Protein AF-0000000074078539 (afdb_homodimer)

pLDDT: mean 74.47, std 20.81, range [20.28, 95.38]

Radius of gyration: 17.84 Å; Cα contacts (8 Å, |Δi|>4): 586; chains: 2; bounding box: 37×47×49 Å

Nearest PDB structures (foldseek):
  4ruw-assembly1_A  TM=7.618E-01  e=1.292E-02  Beutenbergia cavernae DSM 12333
  3j9d-assembly1_A  TM=5.352E-01  e=4.596E-01  Bluetongue virus 1
  4rpa-assembly1_A  TM=4.393E-01  e=4.036E-01  Staphylococcus aureus
  2iw4-assembly1_A  TM=3.954E-01  e=6.786E-01  Bacillus subtilis
  4p86-assembly1_B  TM=3.117E-01  e=8.543E+00  Bacillus subtilis

InterPro domains:
  IPR036691 Endonuclease/exonuclease/phosphatase superfamily [G3DSA:3.60.10.10] (2-102)
  IPR036691 Endonuclease/exonuclease/phosphatase superfamily [SSF56219] (4-92)

Secondary structure (DSSP, 8-state):
---TT----EEEEE-GGGGGGEEEEEEEETTEEEEEEEETTTEEEEEEEEE---TTS-HHHHHHHHHHHHHHHHH---SEEEEEEE--SS-S-SEEEEEEE--TTPPP--------------SS-----EEEE-/---TT----EEEEE-GGGGGGEEEEEEEETTEEEEEEEETTTEEEEEEEEE---TTS-HHHHHHHHHHHHHHHHH---SEEEEEEE--SS-S-SEEEEEEE--TTPPP--------------SS-----EEEE-

Foldseek 3Di:
DPPPPQQQDDDDDDDPVQVVQWDDKDDPGSFKIKTWGQDPPPWIEMEIEGEADEPPDDPVSRVVRQVVSQVVQQVDDTQKYWYWYQSNQVALARIDIDIDGDDPPDDRDDVPSNDPPVPPVPVPSNSDDDDDDD/DPPPPQQQDDDDDDDPVQVVQWDDKDDPGSFKIKTWGQDPPPWIEMEIGGEADEPVDDPVRRVVRQVVSQVVQQVDDTQKYWYWYQSNQVALARIDIDIDGDDPPDDRDDVPSNPCPVPPVPVPSNSDDDDDDD

Structure (mmCIF, N/CA/C/O backbone):
data_AF-0000000074078539-model_v1
#
loop_
_entity.id
_entity.type
_entity.pdbx_description
1 polymer 'Craniofacial development protein 2-like'
#
loop_
_atom_site.group_PDB
_atom_site.id
_atom_site.type_symbol
_atom_site.label_atom_id
_atom_site.label_alt_id
_atom_site.label_comp_id
_atom_site.label_asym_id
_atom_site.label_entity_id
_atom_site.label_seq_id
_atom_site.pdbx_PDB_ins_code
_atom_site.Cartn_x
_atom_site.Cartn_y
_atom_site.Cartn_z
_atom_site.occupancy
_atom_site.B_iso_or_equiv
_atom_site.auth_seq_id
_atom_site.auth_comp_id
_atom_site.auth_asym_id
_atom_site.auth_atom_id
_atom_site.pdbx_PDB_model_num
ATOM 1 N N . MET A 1 1 ? -18.703 26.844 -2.844 1 20.28 1 MET A N 1
ATOM 2 C CA . MET A 1 1 ? -17.984 26.109 -1.808 1 20.28 1 MET A CA 1
ATOM 3 C C . MET A 1 1 ? -17.578 24.734 -2.303 1 20.28 1 MET A C 1
ATOM 5 O O . MET A 1 1 ? -18.438 23.938 -2.684 1 20.28 1 MET A O 1
ATOM 9 N N . VAL A 1 2 ? -16.656 24.594 -2.98 1 29.02 2 VAL A N 1
ATOM 10 C CA . VAL A 1 2 ? -16.266 23.281 -3.492 1 29.02 2 VAL A CA 1
ATOM 11 C C . VAL A 1 2 ? -16.391 22.234 -2.385 1 29.02 2 VAL A C 1
ATOM 13 O O . VAL A 1 2 ? -15.922 22.453 -1.265 1 29.02 2 VAL A O 1
ATOM 16 N N . ASP A 1 3 ? -17.344 21.469 -2.305 1 34.84 3 ASP A N 1
ATOM 17 C CA . ASP A 1 3 ? -17.688 20.531 -1.24 1 34.84 3 ASP A CA 1
ATOM 18 C C . ASP A 1 3 ? -16.453 19.719 -0.821 1 34.84 3 ASP A C 1
ATOM 20 O O . ASP A 1 3 ? -15.898 18.969 -1.626 1 34.84 3 ASP A O 1
ATOM 24 N N . ARG A 1 4 ? -15.531 20.172 -0.037 1 38.62 4 ARG A N 1
ATOM 25 C CA . ARG A 1 4 ? -14.344 19.703 0.664 1 38.62 4 ARG A CA 1
ATOM 26 C C . ARG A 1 4 ? -14.398 18.203 0.901 1 38.62 4 ARG A C 1
ATOM 28 O O . ARG A 1 4 ? -13.5 17.625 1.528 1 38.62 4 ARG A O 1
ATOM 35 N N . LYS A 1 5 ? -15.531 17.703 0.568 1 43.22 5 LYS A N 1
ATOM 36 C CA . LYS A 1 5 ? -15.969 16.344 0.908 1 43.22 5 LYS A CA 1
ATOM 37 C C . LYS A 1 5 ? -15.242 15.305 0.058 1 43.22 5 LYS A C 1
ATOM 39 O O . LYS A 1 5 ? -15.195 14.133 0.415 1 43.22 5 LYS A O 1
ATOM 44 N N . ASN A 1 6 ? -14.867 15.641 -1.285 1 44.56 6 ASN A N 1
ATOM 45 C CA . ASN A 1 6 ? -14.484 14.523 -2.143 1 44.56 6 ASN A CA 1
ATOM 46 C C . ASN A 1 6 ? -12.969 14.422 -2.289 1 44.56 6 ASN A C 1
ATOM 48 O O . ASN A 1 6 ? -12.453 14.352 -3.406 1 44.56 6 ASN A O 1
ATOM 52 N N . ILE A 1 7 ? -12.25 14.867 -1.344 1 54.84 7 ILE A N 1
ATOM 53 C CA . ILE A 1 7 ? -10.812 14.797 -1.587 1 54.84 7 ILE A CA 1
ATOM 54 C C . ILE A 1 7 ? -10.383 13.336 -1.732 1 54.84 7 ILE A C 1
ATOM 56 O O . ILE A 1 7 ? -10.562 12.539 -0.81 1 54.84 7 ILE A O 1
ATOM 60 N N . GLY A 1 8 ? -10.312 12.914 -2.943 1 64.06 8 GLY A N 1
ATOM 61 C CA . GLY A 1 8 ? -9.773 11.594 -3.24 1 64.06 8 GLY A CA 1
ATOM 62 C C . GLY A 1 8 ? -8.398 11.367 -2.639 1 64.06 8 GLY A C 1
ATOM 63 O O . GLY A 1 8 ? -7.578 12.281 -2.59 1 64.06 8 GLY A O 1
ATOM 64 N N . GLY A 1 9 ? -8.258 10.297 -1.888 1 77.88 9 GLY A N 1
ATOM 65 C CA . GLY A 1 9 ? -7.016 10.086 -1.164 1 77.88 9 GLY A CA 1
ATOM 66 C C . GLY A 1 9 ? -6.273 8.844 -1.601 1 77.88 9 GLY A C 1
ATOM 67 O O . GLY A 1 9 ? -5.172 8.562 -1.117 1 77.88 9 GLY A O 1
ATOM 68 N N . VAL A 1 10 ? -6.895 8.133 -2.619 1 86.62 10 VAL A N 1
ATOM 69 C CA . VAL A 1 10 ? -6.254 6.863 -2.934 1 86.62 10 VAL A CA 1
ATOM 70 C C . VAL A 1 10 ? -6.07 6.738 -4.445 1 86.62 10 VAL A C 1
ATOM 72 O O . VAL A 1 10 ? -6.898 7.227 -5.219 1 86.62 10 VAL A O 1
ATOM 75 N N . GLY A 1 11 ? -4.98 6.125 -4.848 1 84.12 11 GLY A N 1
ATOM 76 C CA . GLY A 1 11 ? -4.703 5.961 -6.266 1 84.12 11 GLY A CA 1
ATOM 77 C C . GLY A 1 11 ? -3.967 4.676 -6.59 1 84.12 11 GLY A C 1
ATOM 78 O O . GLY A 1 11 ? -3.225 4.152 -5.754 1 84.12 11 GLY A O 1
ATOM 79 N N . PHE A 1 12 ? -4.195 4.145 -7.828 1 88.12 12 PHE A N 1
ATOM 80 C CA . PHE A 1 12 ? -3.414 3.07 -8.43 1 88.12 12 PHE A CA 1
ATOM 81 C C . PHE A 1 12 ? -2.812 3.518 -9.758 1 88.12 12 PHE A C 1
ATOM 83 O O . PHE A 1 12 ? -3.508 4.098 -10.594 1 88.12 12 PHE A O 1
ATOM 90 N N . LEU A 1 13 ? -1.636 3.332 -9.836 1 86.25 13 LEU A N 1
ATOM 91 C CA . LEU A 1 13 ? -0.936 3.455 -11.109 1 86.25 13 LEU A CA 1
ATOM 92 C C . LEU A 1 13 ? -0.438 2.096 -11.594 1 86.25 13 LEU A C 1
ATOM 94 O O . LEU 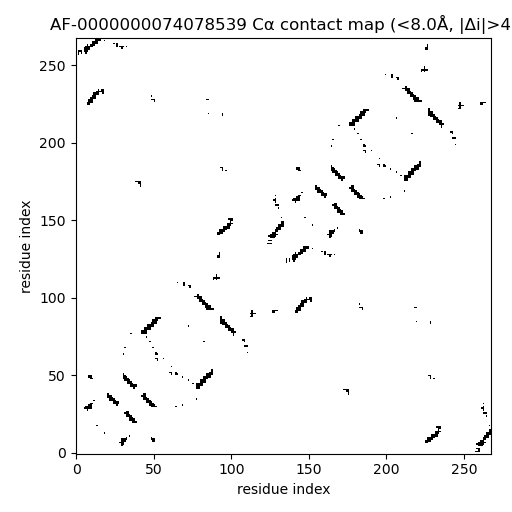A 1 13 ? 0.487 1.527 -11.008 1 86.25 13 LEU A O 1
ATOM 98 N N . VAL A 1 14 ? -1.027 1.6 -12.68 1 88.38 14 VAL A N 1
ATOM 99 C CA . VAL A 1 14 ? -0.711 0.256 -13.148 1 88.38 14 VAL A CA 1
ATOM 100 C C . VAL A 1 14 ? 0.047 0.338 -14.477 1 88.38 14 VAL A C 1
ATOM 102 O O . VAL A 1 14 ? -0.5 0.789 -15.484 1 88.38 14 VAL A O 1
ATOM 105 N N . ASN A 1 15 ? 1.229 -0.103 -14.43 1 85.94 15 ASN A N 1
ATOM 106 C CA . ASN A 1 15 ? 2.021 -0.127 -15.656 1 85.94 15 ASN A CA 1
ATOM 107 C C . ASN A 1 15 ? 1.481 -1.147 -16.656 1 85.94 15 ASN A C 1
ATOM 109 O O . ASN A 1 15 ? 0.95 -2.188 -16.266 1 85.94 15 ASN A O 1
ATOM 113 N N . SER A 1 16 ? 1.675 -0.931 -17.891 1 88.06 16 SER A N 1
ATOM 114 C CA . SER A 1 16 ? 1.169 -1.799 -18.953 1 88.06 16 SER A CA 1
ATOM 115 C C . SER A 1 16 ? 1.732 -3.211 -18.812 1 88.06 16 SER A C 1
ATOM 117 O O . SER A 1 16 ? 1.09 -4.18 -19.234 1 88.06 16 SER A O 1
ATOM 119 N N . THR A 1 17 ? 2.896 -3.379 -18.266 1 85.81 17 THR A N 1
ATOM 120 C CA . THR A 1 17 ? 3.568 -4.668 -18.141 1 85.81 17 THR A CA 1
ATOM 121 C C . THR A 1 17 ? 2.779 -5.605 -17.234 1 85.81 17 THR A C 1
ATOM 123 O O . THR A 1 17 ? 2.973 -6.824 -17.281 1 85.81 17 THR A O 1
ATOM 126 N N . VAL A 1 18 ? 1.883 -5.012 -16.422 1 88.44 18 VAL A N 1
ATOM 127 C CA . VAL A 1 18 ? 1.146 -5.891 -15.508 1 88.44 18 VAL A CA 1
ATOM 128 C C . VAL A 1 18 ? -0.353 -5.762 -15.773 1 88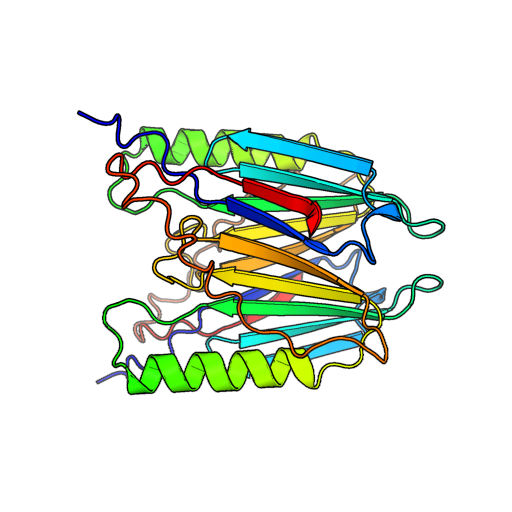.44 18 VAL A C 1
ATOM 130 O O . VAL A 1 18 ? -1.172 -6.223 -14.977 1 88.44 18 VAL A O 1
ATOM 133 N N . HIS A 1 19 ? -0.709 -5.164 -16.797 1 90.38 19 HIS A N 1
ATOM 134 C CA . HIS A 1 19 ? -2.119 -4.984 -17.125 1 90.38 19 HIS A CA 1
ATOM 135 C C . HIS A 1 19 ? -2.824 -6.328 -17.281 1 90.38 19 HIS A C 1
ATOM 137 O O . HIS A 1 19 ? -3.986 -6.473 -16.906 1 90.38 19 HIS A O 1
ATOM 143 N N . HIS A 1 20 ? -2.123 -7.203 -17.875 1 89.19 20 HIS A N 1
ATOM 144 C CA . HIS A 1 20 ? -2.699 -8.508 -18.172 1 89.19 20 HIS A CA 1
ATOM 145 C C . HIS A 1 20 ? -3.043 -9.266 -16.891 1 89.19 20 HIS A C 1
ATOM 147 O O . HIS A 1 20 ? -3.789 -10.242 -16.922 1 89.19 20 HIS A O 1
ATOM 153 N N . LEU A 1 21 ? -2.521 -8.844 -15.758 1 89.88 21 LEU A N 1
ATOM 154 C CA . LEU A 1 21 ? -2.801 -9.5 -14.492 1 89.88 21 LEU A CA 1
ATOM 155 C C . LEU A 1 21 ? -4.023 -8.891 -13.82 1 89.88 21 LEU A C 1
ATOM 157 O O . LEU A 1 21 ? -4.535 -9.438 -12.836 1 89.88 21 LEU A O 1
ATOM 161 N N . VAL A 1 22 ? -4.469 -7.73 -14.344 1 92.94 22 VAL A N 1
ATOM 162 C CA . VAL A 1 22 ? -5.555 -7.016 -13.68 1 92.94 22 VAL A CA 1
ATOM 163 C C . VAL A 1 22 ? -6.898 -7.594 -14.117 1 92.94 22 VAL A C 1
ATOM 165 O O . VAL A 1 22 ? -7.207 -7.637 -15.312 1 92.94 22 VAL A O 1
ATOM 168 N N . ASP A 1 23 ? -7.637 -8 -13.195 1 94.62 23 ASP A N 1
ATOM 169 C CA . ASP A 1 23 ? -8.969 -8.539 -13.461 1 94.62 23 ASP A CA 1
ATOM 170 C C . ASP A 1 23 ? -10.031 -7.449 -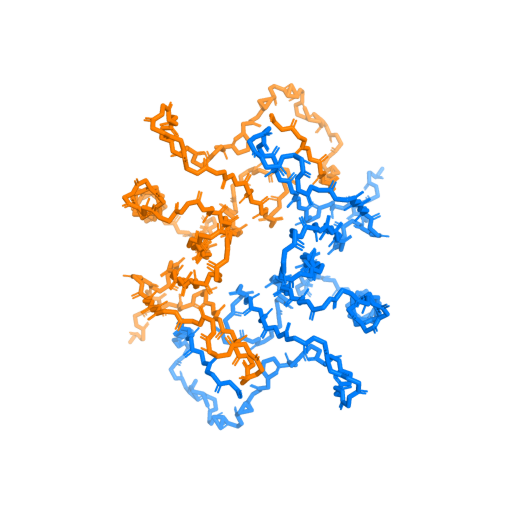13.367 1 94.62 23 ASP A C 1
ATOM 172 O O . ASP A 1 23 ? -10.914 -7.355 -14.219 1 94.62 23 ASP A O 1
ATOM 176 N N . SER A 1 24 ? -9.969 -6.707 -12.32 1 94.69 24 SER A N 1
ATOM 177 C CA . SER A 1 24 ? -10.945 -5.645 -12.102 1 94.69 24 SER A CA 1
ATOM 178 C C . SER A 1 24 ? -10.438 -4.637 -11.078 1 94.69 24 SER A C 1
ATOM 180 O O . SER A 1 24 ? -9.461 -4.895 -10.375 1 94.69 24 SER A O 1
ATOM 182 N N . TYR A 1 25 ? -11.062 -3.473 -11.07 1 93.81 25 TYR A N 1
ATOM 183 C CA . TYR A 1 25 ? -10.75 -2.393 -10.141 1 93.81 25 TYR A CA 1
ATOM 184 C C . TYR A 1 25 ? -11.977 -1.531 -9.867 1 93.81 25 TYR A C 1
ATOM 186 O O . TYR A 1 25 ? -12.898 -1.486 -10.688 1 93.81 25 TYR A O 1
ATOM 194 N N . LYS A 1 26 ? -11.938 -0.898 -8.742 1 94.62 26 LYS A N 1
ATOM 195 C CA . LYS A 1 26 ? -13.07 -0.059 -8.359 1 94.62 26 LYS A CA 1
ATOM 196 C C . LYS A 1 26 ? -12.656 0.999 -7.344 1 94.62 26 LYS A C 1
ATOM 198 O O . LYS A 1 26 ? -11.922 0.704 -6.398 1 94.62 26 LYS A O 1
ATOM 203 N N . ILE A 1 27 ? -13.102 2.209 -7.59 1 92.69 27 ILE A N 1
ATOM 204 C CA . ILE A 1 27 ? -13.07 3.221 -6.539 1 92.69 27 ILE A CA 1
ATOM 205 C C . ILE A 1 27 ? -14.367 3.168 -5.738 1 92.69 27 ILE A C 1
ATOM 207 O O . ILE A 1 27 ? -15.422 3.596 -6.215 1 92.69 27 ILE A O 1
ATOM 211 N N . ILE A 1 28 ? -14.305 2.656 -4.574 1 93.94 28 ILE A N 1
ATOM 212 C CA . ILE A 1 28 ? -15.477 2.424 -3.744 1 93.94 28 ILE A CA 1
ATOM 213 C C . ILE A 1 28 ? -15.945 3.74 -3.131 1 93.94 28 ILE A C 1
ATOM 215 O O . ILE A 1 28 ? -17.156 3.988 -3.016 1 93.94 28 ILE A O 1
ATOM 219 N N . SER A 1 29 ? -15.016 4.574 -2.732 1 90.19 29 SER A N 1
ATOM 220 C CA . SER A 1 29 ? -15.172 5.934 -2.223 1 90.19 29 SER A CA 1
ATOM 221 C C . SER A 1 29 ? -13.922 6.77 -2.482 1 90.19 29 SER A C 1
ATOM 223 O O . SER A 1 29 ? -12.883 6.238 -2.883 1 90.19 29 SER A O 1
ATOM 225 N N . PRO A 1 30 ? -14 7.992 -2.25 1 86.81 30 PRO A N 1
ATOM 226 C CA . PRO A 1 30 ? -12.805 8.812 -2.445 1 86.81 30 PRO A CA 1
ATOM 227 C C . PRO A 1 30 ? -11.625 8.352 -1.582 1 86.81 30 PRO A C 1
ATOM 229 O O . PRO A 1 30 ? -10.477 8.719 -1.854 1 86.81 30 PRO A O 1
ATOM 232 N N . ARG A 1 31 ? -11.922 7.543 -0.585 1 89.06 31 ARG A N 1
ATOM 233 C CA . ARG A 1 31 ? -10.852 7.195 0.345 1 89.06 31 ARG A CA 1
ATOM 234 C C . ARG A 1 31 ? -10.602 5.691 0.358 1 89.06 31 ARG A C 1
ATOM 236 O O . ARG A 1 31 ? -9.789 5.199 1.139 1 89.06 31 ARG A O 1
ATOM 243 N N . VAL A 1 32 ? -11.297 4.973 -0.501 1 92.25 32 VAL A N 1
ATOM 244 C CA . VAL A 1 32 ? -11.133 3.521 -0.548 1 92.25 32 VAL A CA 1
ATOM 245 C C . VAL A 1 32 ? -11.172 3.045 -1.998 1 92.25 32 VAL A C 1
ATOM 247 O O . VAL A 1 32 ? -12.102 3.367 -2.74 1 92.25 32 VAL A O 1
ATOM 250 N N . ALA A 1 33 ? -10.203 2.324 -2.398 1 93.75 33 ALA A N 1
ATOM 251 C CA . ALA A 1 33 ? -10.164 1.715 -3.725 1 93.75 33 ALA A CA 1
ATOM 252 C C . ALA A 1 33 ? -9.656 0.277 -3.652 1 93.75 33 ALA A C 1
ATOM 254 O O . ALA A 1 33 ? -8.969 -0.099 -2.697 1 93.75 33 ALA A O 1
ATOM 255 N N . ILE A 1 34 ? -10.047 -0.538 -4.648 1 95.38 34 ILE A N 1
ATOM 256 C CA . ILE A 1 34 ? -9.641 -1.938 -4.688 1 95.38 34 ILE A CA 1
ATOM 257 C C . ILE A 1 34 ? -9.188 -2.305 -6.098 1 95.38 34 ILE A C 1
ATOM 259 O O . ILE A 1 34 ? -9.789 -1.873 -7.082 1 95.38 34 ILE A O 1
ATOM 263 N N . LEU A 1 35 ? -8.109 -3.033 -6.195 1 95.12 35 LEU A N 1
ATOM 264 C CA . LEU A 1 35 ? -7.578 -3.613 -7.426 1 95.12 35 LEU A CA 1
ATOM 265 C C . LEU A 1 35 ? -7.461 -5.129 -7.305 1 95.12 35 LEU A C 1
ATOM 267 O O . LEU A 1 35 ? -6.895 -5.637 -6.332 1 95.12 35 LEU A O 1
ATOM 271 N N . ARG A 1 36 ? -8.039 -5.852 -8.203 1 94.75 36 ARG A N 1
ATOM 272 C CA . ARG A 1 36 ? -7.996 -7.309 -8.219 1 94.75 36 ARG A CA 1
ATOM 273 C C . ARG A 1 36 ? -7.129 -7.82 -9.359 1 94.75 36 ARG A C 1
ATOM 275 O O . ARG A 1 36 ? -7.27 -7.371 -10.5 1 94.75 36 ARG A O 1
ATOM 282 N N . MET A 1 37 ? -6.312 -8.734 -8.977 1 92.75 37 MET A N 1
ATOM 283 C CA . MET A 1 37 ? -5.395 -9.297 -9.961 1 92.75 37 MET A CA 1
ATOM 284 C C . MET A 1 37 ? -5.473 -10.82 -9.961 1 92.75 37 MET A C 1
ATOM 286 O O . MET A 1 37 ? -5.75 -11.438 -8.93 1 92.75 37 MET A O 1
ATOM 290 N N . GLY A 1 38 ? -5.297 -11.391 -11.086 1 87.81 38 GLY A N 1
ATOM 291 C CA . GLY A 1 38 ? -5.258 -12.836 -11.25 1 87.81 38 GLY A CA 1
ATOM 292 C C . GLY A 1 38 ? -3.877 -13.359 -11.602 1 87.81 38 GLY A C 1
ATOM 293 O O . GLY A 1 38 ? -3.207 -12.812 -12.484 1 87.81 38 GLY A O 1
ATOM 294 N N . THR A 1 39 ? -3.439 -14.305 -10.711 1 73.25 39 THR A N 1
ATOM 295 C CA . THR A 1 39 ? -2.193 -14.969 -11.07 1 73.25 39 THR A CA 1
ATOM 296 C C . THR A 1 39 ? -2.459 -16.406 -11.523 1 73.25 39 THR A C 1
ATOM 298 O O . THR A 1 39 ? -3.467 -17 -11.141 1 73.25 39 THR A O 1
ATOM 301 N N . LYS A 1 40 ? -1.927 -16.844 -12.617 1 66.38 40 LYS A N 1
ATOM 302 C CA . LYS A 1 40 ? -2.152 -18.172 -13.188 1 66.38 40 LYS A CA 1
ATOM 303 C C . LYS A 1 40 ? -2.191 -19.234 -12.094 1 66.38 40 LYS A C 1
ATOM 305 O O . LYS A 1 40 ? -3.125 -20.047 -12.039 1 66.38 40 LYS A O 1
ATOM 310 N N . ASP A 1 41 ? -1.182 -19.344 -11.148 1 60.88 41 ASP A N 1
ATOM 311 C CA . ASP A 1 41 ? -1.094 -20.5 -10.273 1 60.88 41 ASP A CA 1
ATOM 312 C C . ASP A 1 41 ? -1.348 -20.109 -8.82 1 60.88 41 ASP A C 1
ATOM 314 O O . ASP A 1 41 ? -1.577 -20.969 -7.965 1 60.88 41 ASP A O 1
ATOM 318 N N . GLN A 1 42 ? -1.289 -18.812 -8.617 1 60.91 42 GLN A N 1
ATOM 319 C CA . GLN A 1 42 ? -1.272 -18.5 -7.188 1 60.91 42 GLN A CA 1
ATOM 320 C C . GLN A 1 42 ? -2.621 -17.953 -6.73 1 60.91 42 GLN A C 1
ATOM 322 O O . GLN A 1 42 ? -2.816 -17.688 -5.543 1 60.91 42 GLN A O 1
ATOM 327 N N . GLY A 1 43 ? -3.559 -17.969 -7.668 1 77.81 43 GLY A N 1
ATOM 328 C CA . GLY A 1 43 ? -4.875 -17.5 -7.262 1 77.81 43 GLY A CA 1
ATOM 329 C C . GLY A 1 43 ? -5.051 -16 -7.426 1 77.81 43 GLY A C 1
ATOM 330 O O . GLY A 1 43 ? -4.215 -15.336 -8.039 1 77.81 43 GLY A O 1
ATOM 331 N N . THR A 1 44 ? -6.129 -15.508 -6.867 1 88.94 44 THR A N 1
ATOM 332 C CA . THR A 1 44 ? -6.508 -14.109 -7.027 1 88.94 44 THR A CA 1
ATOM 333 C C . THR A 1 44 ? -5.922 -13.258 -5.902 1 88.94 44 THR A C 1
ATOM 335 O O . THR A 1 44 ? -5.832 -13.711 -4.758 1 88.94 44 THR A O 1
ATOM 338 N N . ILE A 1 45 ? -5.461 -12.086 -6.238 1 91.56 45 ILE A N 1
ATOM 339 C CA . ILE A 1 45 ? -4.926 -11.133 -5.277 1 91.56 45 ILE A CA 1
ATOM 340 C C . ILE A 1 45 ? -5.742 -9.844 -5.32 1 91.56 45 ILE A C 1
ATOM 342 O O . ILE A 1 45 ? -5.984 -9.289 -6.398 1 91.56 45 ILE A O 1
ATOM 346 N N . SER A 1 46 ? -6.195 -9.406 -4.227 1 94.69 46 SER A N 1
ATOM 347 C CA . SER A 1 46 ? -6.801 -8.078 -4.133 1 94.69 46 SER A CA 1
ATOM 348 C C . SER A 1 46 ? -5.918 -7.117 -3.344 1 94.69 46 SER A C 1
ATOM 350 O O . SER A 1 46 ? -5.391 -7.477 -2.289 1 94.69 46 SER A O 1
ATOM 352 N N . ILE A 1 47 ? -5.727 -5.953 -3.832 1 95.19 47 ILE A N 1
ATOM 353 C CA . ILE A 1 47 ? -5.074 -4.855 -3.131 1 95.19 47 ILE A CA 1
ATOM 354 C C . ILE A 1 47 ? -6.109 -3.797 -2.756 1 95.19 47 ILE A C 1
ATOM 356 O O . ILE A 1 47 ? -6.758 -3.217 -3.631 1 95.19 47 ILE A O 1
ATOM 360 N N . ILE A 1 48 ? -6.262 -3.6 -1.486 1 94.56 48 ILE A N 1
ATOM 361 C CA . ILE A 1 48 ? -7.215 -2.621 -0.981 1 94.56 48 ILE A CA 1
ATOM 362 C C . ILE A 1 48 ? -6.469 -1.424 -0.395 1 94.56 48 ILE A C 1
ATOM 364 O O . ILE A 1 48 ? -5.652 -1.579 0.515 1 94.56 48 ILE A O 1
ATOM 368 N N . ASN A 1 49 ? -6.762 -0.25 -0.942 1 93 49 ASN A N 1
ATOM 369 C CA . ASN A 1 49 ? -6.113 1.006 -0.583 1 93 49 ASN A CA 1
ATOM 370 C C . ASN A 1 49 ? -7.062 1.933 0.171 1 93 49 ASN A C 1
ATOM 372 O O . ASN A 1 49 ? -8.141 2.262 -0.327 1 93 49 ASN A O 1
ATOM 376 N N . GLY A 1 50 ? -6.633 2.32 1.374 1 90.44 50 GLY A N 1
ATOM 377 C CA . GLY A 1 50 ? -7.465 3.199 2.184 1 90.44 50 GLY A CA 1
ATOM 378 C C . GLY A 1 50 ? -6.707 4.391 2.738 1 90.44 50 GLY A C 1
ATOM 379 O O . GLY A 1 50 ? -5.57 4.254 3.195 1 90.44 50 GLY A O 1
ATOM 380 N N . TYR A 1 51 ? -7.352 5.527 2.721 1 87.94 51 TYR A N 1
ATOM 381 C CA . TYR A 1 51 ? -6.812 6.766 3.273 1 87.94 51 TYR A CA 1
ATOM 382 C C . TYR A 1 51 ? -7.785 7.391 4.262 1 87.94 51 TYR A C 1
ATOM 384 O O . TYR A 1 51 ? -8.734 8.078 3.865 1 87.94 51 TYR A O 1
ATOM 392 N N . ALA A 1 52 ? -7.391 7.148 5.488 1 85.5 52 ALA A N 1
ATOM 393 C CA . ALA A 1 52 ? -8.312 7.562 6.547 1 85.5 52 ALA A CA 1
ATOM 394 C C . ALA A 1 52 ? -8.383 9.086 6.648 1 85.5 52 ALA A C 1
ATOM 396 O O . ALA A 1 52 ? -7.406 9.781 6.336 1 85.5 52 ALA A O 1
ATOM 397 N N . PRO A 1 53 ? -9.594 9.539 7.078 1 82.88 53 PRO A N 1
ATOM 398 C CA . PRO A 1 53 ? -9.695 10.977 7.312 1 82.88 53 PRO A CA 1
ATOM 399 C C . PRO A 1 53 ? -8.711 11.477 8.367 1 82.88 53 PRO A C 1
ATOM 401 O O . PRO A 1 53 ? -8.273 10.703 9.227 1 82.88 53 PRO A O 1
ATOM 404 N N . THR A 1 54 ? -8.398 12.695 8.242 1 76.94 54 THR A N 1
ATOM 405 C CA . THR A 1 54 ? -7.473 13.281 9.203 1 76.94 54 THR A CA 1
ATOM 406 C C . THR A 1 54 ? -8.18 13.594 10.516 1 76.94 54 THR A C 1
ATOM 408 O O . THR A 1 54 ? -9.391 13.375 10.641 1 76.94 54 THR A O 1
ATOM 411 N N . SER A 1 55 ? -7.367 14.062 11.477 1 74.75 55 SER A N 1
ATOM 412 C CA . SER A 1 55 ? -7.914 14.406 12.781 1 74.75 55 SER A CA 1
ATOM 413 C C . SER A 1 55 ? -8.914 15.547 12.672 1 74.75 55 SER A C 1
ATOM 415 O O . SER A 1 55 ? -9.734 15.75 13.578 1 74.75 55 SER A O 1
ATOM 417 N N . ALA A 1 56 ? -8.891 16.281 11.594 1 77.25 56 ALA A N 1
ATOM 418 C CA . ALA A 1 56 ? -9.805 17.391 11.383 1 77.25 56 ALA A CA 1
ATOM 419 C C . ALA A 1 56 ? -11.211 16.891 11.055 1 77.25 56 ALA A C 1
ATOM 421 O O . ALA A 1 56 ? -12.18 17.656 11.141 1 77.25 56 ALA A O 1
ATOM 422 N N . ALA A 1 57 ? -11.352 15.68 10.695 1 81.31 57 ALA A N 1
ATOM 423 C CA . ALA A 1 57 ? -12.648 15.117 10.344 1 81.31 57 ALA A CA 1
ATOM 424 C C . ALA A 1 57 ? -13.477 14.812 11.594 1 81.31 57 ALA A C 1
ATOM 426 O O . ALA A 1 57 ? -12.922 14.602 12.672 1 81.31 57 ALA A O 1
ATOM 427 N N . THR A 1 58 ? -14.773 14.797 11.398 1 87.62 58 THR A N 1
ATOM 428 C CA . THR A 1 58 ? -15.664 14.477 12.516 1 87.62 58 THR A CA 1
ATOM 429 C C . THR A 1 58 ? -15.586 12.992 12.867 1 87.62 58 THR A C 1
ATOM 431 O O . THR A 1 58 ? -15.156 12.18 12.047 1 87.62 58 THR A O 1
ATOM 434 N N . ASP A 1 59 ? -15.938 12.672 14.062 1 86 59 ASP A N 1
ATOM 435 C CA . ASP A 1 59 ? -15.984 11.273 14.484 1 86 59 ASP A CA 1
ATOM 436 C C . ASP A 1 59 ? -16.891 10.453 13.57 1 86 59 ASP A C 1
ATOM 438 O O . ASP A 1 59 ? -16.625 9.281 13.297 1 86 59 ASP A O 1
ATOM 442 N N . GLU A 1 60 ? -17.953 11.102 13.164 1 89.94 60 GLU A N 1
ATOM 443 C CA . GLU A 1 60 ? -18.875 10.414 12.273 1 89.94 60 GLU A CA 1
ATOM 444 C C . GLU A 1 60 ? -18.219 10.07 10.945 1 89.94 60 GLU A C 1
ATOM 446 O O . GLU A 1 60 ? -18.406 8.969 10.422 1 89.94 60 GLU A O 1
ATOM 451 N N . GLN A 1 61 ? -17.5 10.93 10.414 1 86.88 61 GLN A N 1
ATOM 452 C CA . GLN A 1 61 ? -16.797 10.695 9.164 1 86.88 61 GLN A CA 1
ATOM 453 C C . GLN A 1 61 ? -15.758 9.586 9.312 1 86.88 61 GLN A C 1
ATOM 455 O O . GLN A 1 61 ? -15.594 8.758 8.422 1 86.88 61 GLN A O 1
ATOM 460 N N . LYS A 1 62 ? -15.117 9.617 10.422 1 85.19 62 LYS A N 1
ATOM 461 C CA . LYS A 1 62 ? -14.117 8.586 10.688 1 85.19 62 LYS A CA 1
ATOM 462 C C . LYS A 1 62 ? -14.766 7.211 10.812 1 85.19 62 LYS A C 1
ATOM 464 O O . LYS A 1 62 ? -14.281 6.238 10.234 1 85.19 62 LYS A O 1
ATOM 469 N N . GLU A 1 63 ? -15.812 7.211 11.555 1 88.12 63 GLU A N 1
ATOM 470 C CA . GLU A 1 63 ? -16.516 5.945 11.742 1 88.12 63 GLU A CA 1
ATOM 471 C C . GLU A 1 63 ? -17.031 5.398 10.414 1 88.12 63 GLU A C 1
ATOM 473 O O . GLU A 1 63 ? -16.938 4.199 10.148 1 88.12 63 GLU A O 1
ATOM 478 N N . GLU A 1 64 ? -17.547 6.293 9.625 1 90.94 64 GLU A N 1
ATOM 479 C CA . GLU A 1 64 ? -18.062 5.879 8.32 1 90.94 64 GLU A CA 1
ATOM 480 C C . GLU A 1 64 ? -16.938 5.305 7.449 1 90.94 64 GLU A C 1
ATOM 482 O O . GLU A 1 64 ? -17.141 4.297 6.762 1 90.94 64 GLU A O 1
ATOM 487 N N . PHE A 1 65 ? -15.828 5.867 7.441 1 88.19 65 PHE A N 1
ATOM 488 C CA . PHE A 1 65 ? -14.68 5.375 6.688 1 88.19 65 PHE A CA 1
ATOM 489 C C . PHE A 1 65 ? -14.297 3.971 7.141 1 88.19 65 PHE A C 1
ATOM 491 O O . PHE A 1 65 ? -14.141 3.068 6.312 1 88.19 65 PHE A O 1
ATOM 498 N N . TYR A 1 66 ? -14.172 3.807 8.398 1 88.31 66 TYR A N 1
ATOM 499 C CA . TYR A 1 66 ? -13.695 2.523 8.906 1 88.31 66 TYR A CA 1
ATOM 500 C C . TYR A 1 66 ? -14.727 1.427 8.672 1 88.31 66 TYR A C 1
ATOM 502 O O . TYR A 1 66 ? -14.367 0.287 8.359 1 88.31 66 TYR A O 1
ATOM 510 N N . LYS A 1 67 ? -15.969 1.806 8.82 1 90.31 67 LYS A N 1
ATOM 511 C CA . LYS A 1 67 ? -17.016 0.828 8.523 1 90.31 67 LYS A CA 1
ATOM 512 C C . LYS A 1 67 ? -16.953 0.39 7.062 1 90.31 67 LYS A C 1
ATOM 514 O O . LYS A 1 67 ? -17 -0.805 6.766 1 90.31 67 LYS A O 1
ATOM 519 N N . LEU A 1 68 ? -16.859 1.327 6.211 1 91.38 68 LEU A N 1
ATOM 520 C CA . LEU A 1 68 ? -16.797 1.021 4.785 1 91.38 68 LEU A CA 1
ATOM 521 C C . LEU A 1 68 ? -15.531 0.218 4.461 1 91.38 68 LEU A C 1
ATOM 523 O O . LEU A 1 68 ? -15.594 -0.756 3.709 1 91.38 68 LEU A O 1
ATOM 527 N N . PHE A 1 69 ? -14.469 0.644 5.023 1 91 69 PHE A N 1
ATOM 528 C CA . PHE A 1 69 ? -13.195 -0.018 4.781 1 91 69 PHE A CA 1
ATOM 529 C C . PHE A 1 69 ? -13.234 -1.468 5.25 1 91 69 PHE A C 1
ATOM 531 O O . PHE A 1 69 ? -12.867 -2.379 4.504 1 91 69 PHE A O 1
ATOM 538 N N . GLU A 1 70 ? -13.695 -1.678 6.441 1 88.56 70 GLU A N 1
ATOM 539 C CA . GLU A 1 70 ? -13.797 -3.023 6.996 1 88.56 70 GLU A CA 1
ATOM 540 C C . GLU A 1 70 ? -14.711 -3.902 6.156 1 88.56 70 GLU A C 1
ATOM 542 O O . GLU A 1 70 ? -14.398 -5.059 5.879 1 88.56 70 GLU A O 1
ATOM 547 N N . ARG A 1 71 ? -15.75 -3.35 5.797 1 92.12 71 ARG A N 1
ATOM 548 C CA . ARG A 1 71 ? -16.672 -4.098 4.949 1 92.12 71 ARG A CA 1
ATOM 549 C C . ARG A 1 71 ? -16.016 -4.488 3.631 1 92.12 71 ARG A C 1
ATOM 551 O O . ARG A 1 71 ? -16.156 -5.625 3.174 1 92.12 71 ARG A O 1
ATOM 558 N N . THR A 1 72 ? -15.367 -3.568 3.021 1 93.5 72 THR A N 1
ATOM 559 C CA . THR A 1 72 ? -14.703 -3.826 1.751 1 93.5 72 THR A CA 1
ATOM 560 C C . THR A 1 72 ? -13.719 -4.984 1.882 1 93.5 72 THR A C 1
ATOM 562 O O . THR A 1 72 ? -13.695 -5.887 1.039 1 93.5 72 THR A O 1
ATOM 565 N N . VAL A 1 73 ? -12.953 -4.996 2.947 1 91.88 73 VAL A N 1
ATOM 566 C CA . VAL A 1 73 ? -11.969 -6.047 3.178 1 91.88 73 VAL A CA 1
ATOM 567 C C . VAL A 1 73 ? -12.672 -7.375 3.428 1 91.88 73 VAL A C 1
ATOM 569 O O . VAL A 1 73 ? -12.281 -8.406 2.871 1 91.88 73 VAL A O 1
ATOM 572 N N . ASN A 1 74 ? -13.664 -7.332 4.203 1 90.31 74 ASN A N 1
ATOM 573 C CA . ASN A 1 74 ? -14.289 -8.562 4.668 1 90.31 74 ASN A CA 1
ATOM 574 C C . ASN A 1 74 ? -15.102 -9.234 3.561 1 90.31 74 ASN A C 1
ATOM 576 O O . ASN A 1 74 ? -15.195 -10.461 3.51 1 90.31 74 ASN A O 1
ATOM 580 N N . VAL A 1 75 ? -15.641 -8.5 2.619 1 92.44 75 VAL A N 1
ATOM 581 C CA . VAL A 1 75 ? -16.484 -9.094 1.579 1 92.44 75 VAL A CA 1
ATOM 582 C C . VAL A 1 75 ? -15.602 -9.578 0.426 1 92.44 75 VAL A C 1
ATOM 584 O O . VAL A 1 75 ? -16.047 -10.367 -0.414 1 92.44 75 VAL A O 1
ATOM 587 N N . GLU A 1 76 ? -14.43 -8.984 0.355 1 93 76 GLU A N 1
ATOM 588 C CA . GLU A 1 76 ? -13.531 -9.398 -0.717 1 93 76 GLU A CA 1
ATOM 589 C C . GLU A 1 76 ? -13.219 -10.891 -0.62 1 93 76 GLU A C 1
ATOM 591 O O . GLU A 1 76 ? -12.898 -11.391 0.459 1 93 76 GLU A O 1
ATOM 596 N N . LYS A 1 77 ? -13.172 -11.617 -1.794 1 89.44 77 LYS A N 1
ATOM 597 C CA . LYS A 1 77 ? -13.07 -13.07 -1.792 1 89.44 77 LYS A CA 1
ATOM 598 C C . LYS A 1 77 ? -11.727 -13.531 -2.346 1 89.44 77 LYS A C 1
ATOM 600 O O . LYS A 1 77 ? -11.406 -14.719 -2.316 1 89.44 77 LYS A O 1
ATOM 605 N N . SER A 1 78 ? -10.891 -12.672 -2.789 1 90.44 78 SER A N 1
ATOM 606 C CA . SER A 1 78 ? -9.609 -13.062 -3.361 1 90.44 78 SER A CA 1
ATOM 607 C C . SER A 1 78 ? -8.812 -13.938 -2.393 1 90.44 78 SER A C 1
ATOM 609 O O . SER A 1 78 ? -8.922 -13.773 -1.175 1 90.44 78 SER A O 1
ATOM 611 N N . TYR A 1 79 ? -8.039 -14.828 -2.953 1 88.38 79 TYR A N 1
ATOM 612 C CA . TYR A 1 79 ? -7.25 -15.766 -2.162 1 88.38 79 TYR A CA 1
ATOM 613 C C . TYR A 1 79 ? -6.215 -15.031 -1.317 1 88.38 79 TYR A C 1
ATOM 615 O O . TYR A 1 79 ? -6.074 -15.297 -0.122 1 88.38 79 TYR A O 1
ATOM 623 N N . TYR A 1 80 ? -5.504 -14.125 -1.902 1 88.44 80 TYR A N 1
ATOM 624 C CA . TYR A 1 80 ? -4.562 -13.266 -1.191 1 88.44 80 TYR A CA 1
ATOM 625 C C . TYR A 1 80 ? -5.086 -11.836 -1.104 1 88.44 80 TYR A C 1
ATOM 627 O O . TYR A 1 80 ? -5.656 -11.32 -2.068 1 88.44 80 TYR A O 1
ATOM 635 N N . LYS A 1 81 ? -4.91 -11.227 0.05 1 91.06 81 LYS A N 1
ATOM 636 C CA . LYS A 1 81 ? -5.309 -9.836 0.245 1 91.06 81 LYS A CA 1
ATOM 637 C C . LYS A 1 81 ? -4.137 -8.992 0.733 1 91.06 81 LYS A C 1
ATOM 639 O O . LYS A 1 81 ? -3.398 -9.398 1.631 1 91.06 81 LYS A O 1
ATOM 644 N N . VAL A 1 82 ? -3.875 -7.895 0.125 1 92.25 82 VAL A N 1
ATOM 645 C CA . VAL A 1 82 ? -2.936 -6.859 0.542 1 92.25 82 VAL A CA 1
ATOM 646 C C . VAL A 1 82 ? -3.697 -5.594 0.925 1 92.25 82 VAL A C 1
ATOM 648 O O . VAL A 1 82 ? -4.27 -4.918 0.064 1 92.25 82 VAL A O 1
ATOM 651 N N . VAL A 1 83 ? -3.709 -5.27 2.166 1 92.25 83 VAL A N 1
ATOM 652 C CA . VAL A 1 83 ? -4.402 -4.09 2.672 1 92.25 83 VAL A CA 1
ATOM 653 C C . VAL A 1 83 ? -3.393 -2.979 2.951 1 92.25 83 VAL A C 1
ATOM 655 O O . VAL A 1 83 ? -2.439 -3.174 3.709 1 92.25 83 VAL A O 1
ATOM 658 N N . VAL A 1 84 ? -3.627 -1.896 2.299 1 90.56 84 VAL A N 1
ATOM 659 C CA . VAL A 1 84 ? -2.738 -0.744 2.416 1 90.56 84 VAL A CA 1
ATOM 660 C C . VAL A 1 84 ? -3.502 0.439 3.006 1 90.56 84 VAL A C 1
ATOM 662 O O . VAL A 1 84 ? -4.637 0.714 2.609 1 90.56 84 VAL A O 1
ATOM 665 N N . GLY A 1 85 ? -2.814 1.16 3.904 1 85.38 85 GLY A N 1
ATOM 666 C CA . GLY A 1 85 ? -3.555 2.314 4.387 1 85.38 85 GLY A CA 1
ATOM 667 C C . GLY A 1 85 ? -2.721 3.244 5.246 1 85.38 85 GLY A C 1
ATOM 668 O O . GLY A 1 85 ? -1.768 2.809 5.895 1 85.38 85 GLY A O 1
ATOM 669 N N . ASP A 1 86 ? -2.941 4.52 5.094 1 77.5 86 ASP A N 1
ATOM 670 C CA . ASP A 1 86 ? -2.668 5.508 6.133 1 77.5 86 ASP A CA 1
ATOM 671 C C . ASP A 1 86 ? -3.896 5.738 7.008 1 77.5 86 ASP A C 1
ATOM 673 O O . ASP A 1 86 ? -4.801 6.484 6.633 1 77.5 86 ASP A O 1
ATOM 677 N N . PHE A 1 87 ? -3.945 5.082 8.078 1 71.75 87 PHE A N 1
ATOM 678 C CA . PHE A 1 87 ? -5.164 5.031 8.875 1 71.75 87 PHE A CA 1
ATOM 679 C C . PHE A 1 87 ? -5.164 6.129 9.93 1 71.75 87 PHE A C 1
ATOM 681 O O . PHE A 1 87 ? -6.145 6.297 10.664 1 71.75 87 PHE A O 1
ATOM 688 N N . ASN A 1 88 ? -4.152 7.016 9.852 1 63.53 88 ASN A N 1
ATOM 689 C CA . ASN A 1 88 ? -4.078 8.164 10.75 1 63.53 88 ASN A CA 1
ATOM 690 C C . ASN A 1 88 ? -4.508 7.797 12.164 1 63.53 88 ASN A C 1
ATOM 692 O O . ASN A 1 88 ? -5.098 8.617 12.867 1 63.53 88 ASN A O 1
ATOM 696 N N . ALA A 1 89 ? -4.535 6.586 12.336 1 55.91 89 ALA A N 1
ATOM 697 C CA . ALA A 1 89 ? -4.898 6.172 13.688 1 55.91 89 ALA A CA 1
ATOM 698 C C . ALA A 1 89 ? -3.754 6.43 14.664 1 55.91 89 ALA A C 1
ATOM 700 O O . ALA A 1 89 ? -2.623 6.695 14.25 1 55.91 89 ALA A O 1
ATOM 701 N N . THR A 1 90 ? -4.066 6.848 15.82 1 47.94 90 THR A N 1
ATOM 702 C CA . THR A 1 90 ? -3.066 6.949 16.875 1 47.94 90 THR A CA 1
ATOM 703 C C . THR A 1 90 ? -2.027 5.84 16.75 1 47.94 90 THR A C 1
ATOM 705 O O . THR A 1 90 ? -1.184 5.668 17.625 1 47.94 90 THR A O 1
ATOM 708 N N . VAL A 1 91 ? -2.121 5.305 15.547 1 51 91 VAL A N 1
ATOM 709 C CA . VAL A 1 91 ? -1.229 4.156 15.445 1 51 91 VAL A CA 1
ATOM 710 C C . VAL A 1 91 ? 0.203 4.629 15.219 1 51 91 VAL A C 1
ATOM 712 O O . VAL A 1 91 ? 0.425 5.719 14.688 1 51 91 VAL A O 1
ATOM 715 N N . VAL A 1 92 ? 1.167 3.928 15.805 1 55.38 92 VAL A N 1
ATOM 716 C CA . VAL A 1 92 ? 2.615 4.105 15.859 1 55.38 92 VAL A CA 1
ATOM 717 C C . VAL A 1 92 ? 3.18 4.199 14.445 1 55.38 92 VAL A C 1
ATOM 719 O O . VAL A 1 92 ? 4.145 4.93 14.203 1 55.38 92 VAL A O 1
ATOM 722 N N . VAL A 1 93 ? 2.42 3.631 13.484 1 62.72 93 VAL A N 1
ATOM 723 C CA . VAL A 1 93 ? 3.021 3.646 12.156 1 62.72 93 VAL A CA 1
ATOM 724 C C . VAL A 1 93 ? 2.012 4.176 11.141 1 62.72 93 VAL A C 1
ATOM 726 O O . VAL A 1 93 ? 0.96 3.568 10.922 1 62.72 93 VAL A O 1
ATOM 729 N N . PRO A 1 94 ? 2.158 5.266 10.547 1 70.81 94 PRO A N 1
ATOM 730 C CA . PRO A 1 94 ? 1.197 5.941 9.68 1 70.81 94 PRO A CA 1
ATOM 731 C C . PRO A 1 94 ? 0.819 5.109 8.453 1 70.81 94 PRO A C 1
ATOM 733 O O . PRO A 1 94 ? -0.354 5.059 8.078 1 70.81 94 PRO A O 1
ATOM 736 N N . LEU A 1 95 ? 1.782 4.547 7.855 1 78.06 95 LEU A N 1
ATOM 737 C CA . LEU A 1 95 ? 1.499 3.787 6.645 1 78.06 95 LEU A CA 1
ATOM 738 C C . LEU A 1 95 ? 1.817 2.309 6.844 1 78.06 95 LEU A C 1
ATOM 740 O O . LEU A 1 95 ? 2.984 1.934 6.977 1 78.06 95 LEU A O 1
ATOM 744 N N . VAL A 1 96 ? 0.698 1.504 6.75 1 78.31 96 VAL A N 1
ATOM 745 C CA . VAL A 1 96 ? 0.839 0.087 7.07 1 78.31 96 VAL A CA 1
ATOM 746 C C . VAL A 1 96 ? 0.329 -0.759 5.906 1 78.31 96 VAL A C 1
ATOM 748 O O . VAL A 1 96 ? -0.679 -0.422 5.281 1 78.31 96 VAL A O 1
ATOM 751 N N . ILE A 1 97 ? 1.024 -1.835 5.68 1 85.56 97 ILE A N 1
ATOM 752 C CA . ILE A 1 97 ? 0.61 -2.848 4.715 1 85.56 97 ILE A CA 1
ATOM 753 C C . ILE A 1 97 ? 0.385 -4.18 5.43 1 85.56 97 ILE A C 1
ATOM 755 O O . ILE A 1 97 ? 1.27 -4.668 6.137 1 85.56 97 ILE A O 1
ATOM 759 N N . LYS A 1 98 ? -0.766 -4.684 5.301 1 85.31 98 LYS A N 1
ATOM 760 C CA . LYS A 1 98 ? -1.1 -5.988 5.863 1 85.31 98 LYS A CA 1
ATOM 761 C C . LYS A 1 98 ? -1.3 -7.027 4.762 1 85.31 98 LYS A C 1
ATOM 763 O O . LYS A 1 98 ? -2.014 -6.777 3.789 1 85.31 98 LYS A O 1
ATOM 768 N N . LEU A 1 99 ? -0.665 -8.141 4.91 1 89.81 99 LEU A N 1
ATOM 769 C CA . LEU A 1 99 ? -0.772 -9.234 3.943 1 89.81 99 LEU A CA 1
ATOM 770 C C . LEU A 1 99 ? -1.34 -10.484 4.598 1 89.81 99 LEU A C 1
ATOM 772 O O . LEU A 1 99 ? -0.881 -10.898 5.668 1 89.81 99 LEU A O 1
ATOM 776 N N . PHE A 1 100 ? -2.324 -11.055 3.957 1 84.25 100 PHE A N 1
ATOM 777 C CA . PHE A 1 100 ? -2.855 -12.305 4.492 1 84.25 100 PHE A CA 1
ATOM 778 C C . PHE A 1 100 ? -3.574 -13.094 3.406 1 84.25 100 PHE A C 1
ATOM 780 O O . PHE A 1 100 ? -3.818 -12.578 2.314 1 84.25 100 PHE A O 1
ATOM 787 N N . GLN A 1 101 ? -3.686 -14.367 3.627 1 85.25 101 GLN A N 1
ATOM 788 C CA . GLN A 1 101 ? -4.461 -15.258 2.771 1 85.25 101 GLN A CA 1
ATOM 789 C C . GLN A 1 101 ? -5.871 -15.461 3.322 1 85.25 101 GLN A C 1
ATOM 791 O O . GLN A 1 101 ? -6.059 -15.594 4.531 1 85.25 101 GLN A O 1
ATOM 796 N N . GLN A 1 102 ? -6.789 -15.414 2.4 1 80.38 102 GLN A N 1
ATOM 797 C CA . GLN A 1 102 ? -8.172 -15.672 2.809 1 80.38 102 GLN A CA 1
ATOM 798 C C . GLN A 1 102 ? -8.359 -17.125 3.238 1 80.38 102 GLN A C 1
ATOM 800 O O . GLN A 1 102 ? -7.973 -18.047 2.514 1 80.38 102 GLN A O 1
ATOM 805 N N . THR A 1 103 ? -8.703 -17.281 4.484 1 74.19 103 THR A N 1
ATOM 806 C CA . THR A 1 103 ? -9.039 -18.625 4.953 1 74.19 103 THR A CA 1
ATOM 807 C C . THR A 1 103 ? -10.508 -18.703 5.363 1 74.19 103 THR A C 1
ATOM 809 O O . THR A 1 103 ? -11.109 -17.703 5.73 1 74.19 103 THR A O 1
ATOM 812 N N . PRO A 1 104 ? -11.078 -19.844 4.992 1 67.88 104 PRO A N 1
ATOM 813 C CA . PRO A 1 104 ? -12.469 -20 5.418 1 67.88 104 PRO A CA 1
ATOM 814 C C . PRO A 1 104 ? -12.688 -19.594 6.879 1 67.88 104 PRO A C 1
ATOM 816 O O . PRO A 1 104 ? -13.758 -19.094 7.23 1 67.88 104 PRO A O 1
ATOM 819 N N . ALA A 1 105 ? -11.695 -19.766 7.695 1 62.72 105 ALA A N 1
ATOM 820 C CA . ALA A 1 105 ? -11.812 -19.516 9.133 1 62.72 105 ALA A CA 1
ATOM 821 C C . ALA A 1 105 ? -11.289 -18.141 9.5 1 62.72 105 ALA A C 1
ATOM 823 O O . ALA A 1 105 ? -11.18 -17.797 10.68 1 62.72 105 ALA A O 1
ATOM 824 N N . ALA A 1 106 ? -11.125 -17.406 8.5 1 60.44 106 ALA A N 1
ATOM 825 C CA . ALA A 1 106 ? -10.414 -16.172 8.836 1 60.44 106 ALA A CA 1
ATOM 826 C C . ALA A 1 106 ? -11.336 -15.18 9.539 1 60.44 106 ALA A C 1
ATOM 828 O O . ALA A 1 106 ? -12.508 -15.039 9.172 1 60.44 106 ALA A O 1
ATOM 829 N N . SER A 1 107 ? -10.859 -14.688 10.688 1 61.62 107 SER A N 1
ATOM 830 C CA . SER A 1 107 ? -11.57 -13.633 11.406 1 61.62 107 SER A CA 1
ATOM 831 C C . SER A 1 107 ? -11.648 -12.352 10.586 1 61.62 107 SER A C 1
ATOM 833 O O . SER A 1 107 ? -10.766 -12.086 9.766 1 61.62 107 SER A O 1
ATOM 835 N N . PRO A 1 108 ? -12.805 -11.719 10.828 1 63.38 108 PRO A N 1
ATOM 836 C CA . PRO A 1 108 ? -12.961 -10.453 10.117 1 63.38 108 PRO A CA 1
ATOM 837 C C . PRO A 1 108 ? -11.789 -9.5 10.336 1 63.38 108 PRO A C 1
ATOM 839 O O . PRO A 1 108 ? -11.18 -9.508 11.406 1 63.38 108 PRO A O 1
ATOM 842 N N . PHE A 1 109 ? -11.453 -8.891 9.227 1 64.94 109 PHE A N 1
ATOM 843 C CA . PHE A 1 109 ? -10.414 -7.867 9.305 1 64.94 109 PHE A CA 1
ATOM 844 C C . PHE A 1 109 ? -10.836 -6.738 10.234 1 64.94 109 PHE A C 1
ATOM 846 O O . PHE A 1 109 ? -11.969 -6.242 10.148 1 64.94 109 PHE A O 1
ATOM 853 N N . VAL A 1 110 ? -10.133 -6.637 11.266 1 57.44 110 VAL A N 1
ATOM 854 C CA . VAL A 1 110 ? -10.312 -5.453 12.102 1 57.44 110 VAL A CA 1
ATOM 855 C C . VAL A 1 110 ? -9.133 -4.496 11.898 1 57.44 110 VAL A C 1
ATOM 857 O O . VAL A 1 110 ? -7.977 -4.918 11.906 1 57.44 110 VAL A O 1
ATOM 860 N N . PRO A 1 111 ? -9.555 -3.445 11.297 1 52 111 PRO A N 1
ATOM 861 C CA . PRO A 1 111 ? -8.422 -2.514 11.219 1 52 111 PRO A CA 1
ATOM 862 C C . PRO A 1 111 ? -7.617 -2.449 12.508 1 52 111 PRO A C 1
ATOM 864 O O . PRO A 1 111 ? -8.188 -2.326 13.594 1 52 111 PRO A O 1
ATOM 867 N N . VAL A 1 112 ? -6.922 -3.541 12.75 1 40.47 112 VAL A N 1
ATOM 868 C CA . VAL A 1 112 ? -6.145 -3.469 13.984 1 40.47 112 VAL A CA 1
ATOM 869 C C . VAL A 1 112 ? -5.891 -2.008 14.352 1 40.47 112 VAL A C 1
ATOM 871 O O . VAL A 1 112 ? -5.352 -1.242 13.547 1 40.47 112 VAL A O 1
ATOM 874 N N . ALA A 1 113 ? -6.922 -1.515 15.016 1 36.28 113 ALA A N 1
ATOM 875 C CA . ALA A 1 113 ? -6.316 -0.398 15.734 1 36.28 113 ALA A CA 1
ATOM 876 C C . ALA A 1 113 ? -4.828 -0.643 15.977 1 36.28 113 ALA A C 1
ATOM 878 O O . ALA A 1 113 ? -4.438 -1.716 16.438 1 36.28 113 ALA A O 1
ATOM 879 N N . CYS A 1 114 ? -3.969 -0.476 14.984 1 34.34 114 CYS A N 1
ATOM 880 C CA . CYS A 1 114 ? -2.643 -0.614 15.578 1 34.34 114 CYS A CA 1
ATOM 881 C C . CYS A 1 114 ? -2.717 -0.551 17.094 1 34.34 114 CYS A C 1
ATOM 883 O O . CYS A 1 114 ? -2.988 0.508 17.672 1 34.34 114 CYS A O 1
ATOM 885 N N . GLN A 1 115 ? -3.479 -1.385 17.594 1 30.73 115 GLN A N 1
ATOM 886 C CA . GLN A 1 115 ? -3.689 -1.448 19.047 1 30.73 115 GLN A CA 1
ATOM 887 C C . GLN A 1 115 ? -2.531 -0.798 19.797 1 30.73 115 GLN A C 1
ATOM 889 O O . GLN A 1 115 ? -1.38 -0.878 19.359 1 30.73 115 GLN A O 1
ATOM 894 N N . SER A 1 116 ? -2.836 0.142 20.578 1 31.05 116 SER A N 1
ATOM 895 C CA . SER A 1 116 ? -1.961 0.567 21.672 1 31.05 116 SER A CA 1
ATOM 896 C C . SER A 1 116 ? -1.273 -0.625 22.328 1 31.05 116 SER A C 1
ATOM 898 O O . SER A 1 116 ? -1.919 -1.418 23.016 1 31.05 116 SER A O 1
ATOM 900 N N . ALA A 1 117 ? -0.868 -1.687 21.859 1 29.5 117 ALA A N 1
ATOM 901 C CA . ALA A 1 117 ? -0.235 -2.283 23.031 1 29.5 117 ALA A CA 1
ATOM 902 C C . ALA A 1 117 ? 0.005 -1.239 24.109 1 29.5 117 ALA A C 1
ATOM 904 O O . ALA A 1 117 ? 0.293 -0.078 23.812 1 29.5 117 ALA A O 1
ATOM 905 N N . PRO A 1 118 ? -0.787 -1.525 25.281 1 29.98 118 PRO A N 1
ATOM 906 C CA . PRO A 1 118 ? -0.403 -0.657 26.406 1 29.98 118 PRO A CA 1
ATOM 907 C C . PRO A 1 118 ? 1.047 -0.186 26.312 1 29.98 118 PRO A C 1
ATOM 909 O O . PRO A 1 118 ? 1.952 -0.865 26.797 1 29.98 118 PRO A O 1
ATOM 912 N N . MET A 1 119 ? 1.773 -0.408 25.281 1 30.05 119 MET A N 1
ATOM 913 C CA . MET A 1 119 ? 3.047 0.137 25.75 1 30.05 119 MET A CA 1
ATOM 914 C C . MET A 1 119 ? 2.828 1.403 26.578 1 30.05 119 MET A C 1
ATOM 916 O O . MET A 1 119 ? 1.881 2.152 26.328 1 30.05 119 MET A O 1
ATOM 920 N N . ASP A 1 120 ? 3.17 1.429 27.766 1 30.09 120 ASP A N 1
ATOM 921 C CA . ASP A 1 120 ? 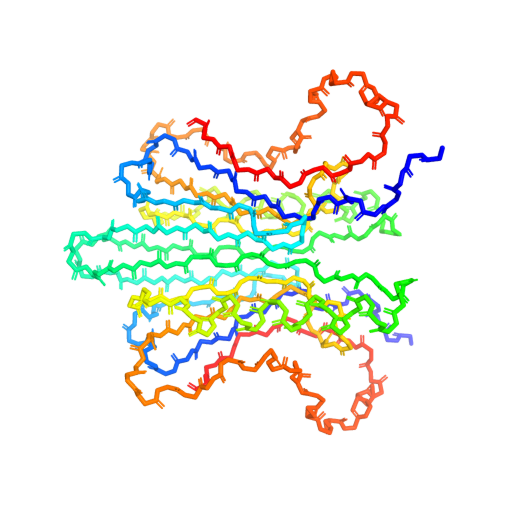3.373 2.73 28.391 1 30.09 120 ASP A CA 1
ATOM 922 C C . ASP A 1 120 ? 3.428 3.842 27.344 1 30.09 120 ASP A C 1
ATOM 924 O O . ASP A 1 120 ? 3.887 3.623 26.219 1 30.09 120 ASP A O 1
ATOM 928 N N . PRO A 1 121 ? 2.541 4.777 27.469 1 32.19 121 PRO A N 1
ATOM 929 C CA . PRO A 1 121 ? 2.834 5.957 26.656 1 32.19 121 PRO A CA 1
ATOM 930 C C . PRO A 1 121 ? 4.254 5.949 26.094 1 32.19 121 PRO A C 1
ATOM 932 O O . PRO A 1 121 ? 5.223 5.848 26.859 1 32.19 121 PRO A O 1
ATOM 935 N N . PRO A 1 122 ? 4.664 5.023 25.234 1 32.38 122 PRO A N 1
ATOM 936 C CA . PRO A 1 122 ? 6.105 5.293 25.203 1 32.38 122 PRO A CA 1
ATOM 937 C C . PRO A 1 122 ? 6.434 6.762 25.453 1 32.38 122 PRO A C 1
ATOM 939 O O . PRO A 1 122 ? 5.781 7.652 24.906 1 32.38 122 PRO A O 1
ATOM 942 N N . ARG A 1 123 ? 6.484 7.109 26.562 1 33.22 123 ARG A N 1
ATOM 943 C CA . ARG A 1 123 ? 7.016 8.461 26.719 1 33.22 123 ARG A CA 1
ATOM 944 C C . ARG A 1 123 ? 7.75 8.906 25.453 1 33.22 123 ARG A C 1
ATOM 946 O O . ARG A 1 123 ? 7.938 10.109 25.234 1 33.22 123 ARG A O 1
ATOM 953 N N . SER A 1 124 ? 8.68 7.949 24.984 1 35.38 124 SER A N 1
ATOM 954 C CA . SER A 1 124 ? 9.492 8.57 23.953 1 35.38 124 SER A CA 1
ATOM 955 C C . SER A 1 124 ? 8.781 8.523 22.594 1 35.38 124 SER A C 1
ATOM 957 O O . SER A 1 124 ? 8.25 7.48 22.203 1 35.38 124 SER A O 1
ATOM 959 N N . ARG A 1 125 ? 7.836 9.32 22.031 1 38 125 ARG A N 1
ATOM 960 C CA . ARG A 1 125 ? 7.258 9.844 20.797 1 38 125 ARG A CA 1
ATOM 961 C C . ARG A 1 125 ? 7.883 9.18 19.562 1 38 125 ARG A C 1
ATOM 963 O O . ARG A 1 125 ? 7.777 9.695 18.453 1 38 125 ARG A O 1
ATOM 970 N N . ASP A 1 126 ? 8.766 8.211 19.75 1 43.75 126 ASP A N 1
ATOM 971 C CA . ASP A 1 126 ? 9.57 7.855 18.578 1 43.75 126 ASP A CA 1
ATOM 972 C C . ASP A 1 126 ? 8.844 6.832 17.703 1 43.75 126 ASP A C 1
ATOM 974 O O . ASP A 1 126 ? 8.555 5.723 18.156 1 43.75 126 ASP A O 1
ATOM 978 N N . LYS A 1 127 ? 7.875 7.082 16.984 1 54.16 127 LYS A N 1
ATOM 979 C CA . LYS A 1 127 ? 7.301 6.258 15.922 1 54.16 127 LYS A CA 1
ATOM 980 C C . LYS A 1 127 ? 8.383 5.473 15.195 1 54.16 127 LYS A C 1
ATOM 982 O O . LYS A 1 127 ? 9.383 6.043 14.758 1 54.16 127 LYS A O 1
ATOM 987 N N . LYS A 1 128 ? 8.492 4 15.617 1 65.44 128 LYS A N 1
ATOM 988 C CA . LYS A 1 128 ? 9.492 3.219 14.898 1 65.44 128 LYS A CA 1
ATOM 989 C C . LYS A 1 128 ? 8.844 2.377 13.805 1 65.44 128 LYS A C 1
ATOM 991 O O . LYS A 1 128 ? 7.719 1.898 13.961 1 65.44 128 LYS A O 1
ATOM 996 N N . SER A 1 129 ? 9.32 2.424 12.633 1 71.62 129 SER A N 1
ATOM 997 C CA . SER A 1 129 ? 8.914 1.528 11.555 1 71.62 129 SER A CA 1
ATOM 998 C C . SER A 1 129 ? 9 0.069 11.984 1 71.62 129 SER A C 1
ATOM 1000 O O . SER A 1 129 ? 9.867 -0.299 12.781 1 71.62 129 SER A O 1
ATOM 1002 N N . VAL A 1 130 ? 7.949 -0.721 11.586 1 75.19 130 VAL A N 1
ATOM 1003 C CA . VAL A 1 130 ? 7.867 -2.078 12.117 1 75.19 130 VAL A CA 1
ATOM 1004 C C . VAL A 1 130 ? 7.551 -3.057 10.984 1 75.19 130 VAL A C 1
ATOM 1006 O O . VAL A 1 130 ? 6.824 -2.721 10.047 1 75.19 130 VAL A O 1
ATOM 1009 N N . ILE A 1 131 ? 8.164 -4.176 10.961 1 75.12 131 ILE A N 1
ATOM 1010 C CA . ILE A 1 131 ? 7.766 -5.363 10.211 1 75.12 131 ILE A CA 1
ATOM 1011 C C . ILE A 1 131 ? 7.461 -6.504 11.18 1 75.12 131 ILE A C 1
ATOM 1013 O O . ILE A 1 131 ? 8.336 -6.922 11.945 1 75.12 131 ILE A O 1
ATOM 1017 N N . THR A 1 132 ? 6.246 -6.832 11.266 1 78.88 132 THR A N 1
ATOM 1018 C CA . THR A 1 132 ? 5.848 -7.84 12.242 1 78.88 132 THR A CA 1
ATOM 1019 C C . THR A 1 132 ? 5.133 -9 11.555 1 78.88 132 THR A C 1
ATOM 1021 O O . THR A 1 132 ? 4.391 -8.797 10.594 1 78.88 132 THR A O 1
ATOM 1024 N N . PHE A 1 133 ? 5.422 -10.188 12.055 1 80.25 133 PHE A N 1
ATOM 1025 C CA . PHE A 1 133 ? 4.738 -11.398 11.617 1 80.25 133 PHE A CA 1
ATOM 1026 C C . PHE A 1 133 ? 3.691 -11.828 12.641 1 80.25 133 PHE A C 1
ATOM 1028 O O . PHE A 1 133 ? 3.957 -11.844 13.844 1 80.25 133 PHE A O 1
ATOM 1035 N N . LEU A 1 134 ? 2.486 -11.914 12.18 1 73 134 LEU A N 1
ATOM 1036 C CA . LEU A 1 134 ? 1.357 -12.25 13.047 1 73 134 LEU A CA 1
ATOM 1037 C C . LEU A 1 134 ? 1.05 -13.742 12.992 1 73 134 LEU A C 1
ATOM 1039 O O . LEU A 1 134 ? 1.105 -14.352 11.922 1 73 134 LEU A O 1
ATOM 1043 N N . MET B 1 1 ? 15.688 16.016 24.547 1 20.95 1 MET B N 1
ATOM 1044 C CA . MET B 1 1 ? 14.969 16.312 23.312 1 20.95 1 MET B CA 1
ATOM 1045 C C . MET B 1 1 ? 14.812 15.039 22.469 1 20.95 1 MET B C 1
ATOM 1047 O O . MET B 1 1 ? 15.805 14.422 22.078 1 20.95 1 MET B O 1
ATOM 1051 N N . VAL B 1 2 ? 14 14.25 22.781 1 29.17 2 VAL B N 1
ATOM 1052 C CA . VAL B 1 2 ? 13.844 13.023 22.016 1 29.17 2 VAL B CA 1
ATOM 1053 C C . VAL B 1 2 ? 13.977 13.32 20.531 1 29.17 2 VAL B C 1
ATOM 1055 O O . VAL B 1 2 ? 13.375 14.273 20.016 1 29.17 2 VAL B O 1
ATOM 1058 N N . ASP B 1 3 ? 15.023 13.109 19.891 1 34.62 3 ASP B N 1
ATOM 1059 C CA . ASP B 1 3 ? 15.375 13.445 18.516 1 34.62 3 ASP B CA 1
ATOM 1060 C C . ASP B 1 3 ? 14.234 13.102 17.562 1 34.62 3 ASP B C 1
ATOM 1062 O O . ASP B 1 3 ? 13.875 11.93 17.422 1 34.62 3 ASP B O 1
ATOM 1066 N N . ARG B 1 4 ? 13.164 13.828 17.438 1 38.44 4 ARG B N 1
ATOM 1067 C CA . ARG B 1 4 ? 11.977 13.906 16.594 1 38.44 4 ARG B CA 1
ATOM 1068 C C . ARG B 1 4 ? 12.227 13.281 15.227 1 38.44 4 ARG B C 1
ATOM 1070 O O . ARG B 1 4 ? 11.359 13.336 14.352 1 38.44 4 ARG B O 1
ATOM 1077 N N . LYS B 1 5 ? 13.43 12.922 15.078 1 43.09 5 LYS B N 1
ATOM 1078 C CA . LYS B 1 5 ? 14.016 12.523 13.797 1 43.09 5 LYS B CA 1
ATOM 1079 C C . LYS B 1 5 ? 13.531 11.141 13.375 1 43.09 5 LYS B C 1
ATOM 1081 O O . LYS B 1 5 ? 13.617 10.781 12.203 1 43.09 5 LYS B O 1
ATOM 1086 N N . ASN B 1 6 ? 13.25 10.156 14.391 1 44.88 6 ASN B 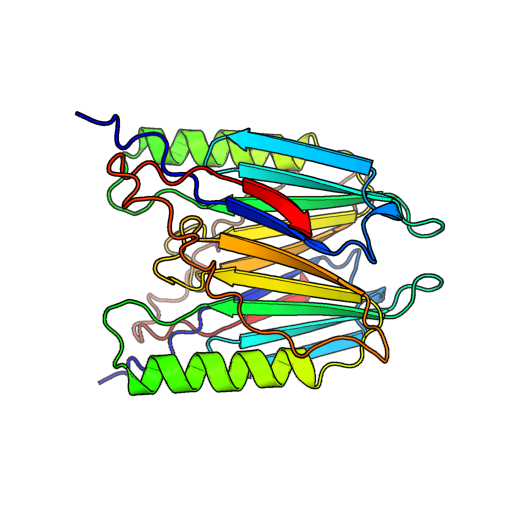N 1
ATOM 1087 C CA . ASN B 1 6 ? 13.117 8.773 13.938 1 44.88 6 ASN B CA 1
ATOM 1088 C C . ASN B 1 6 ? 11.656 8.352 13.844 1 44.88 6 ASN B C 1
ATOM 1090 O O . ASN B 1 6 ? 11.266 7.336 14.414 1 44.88 6 ASN B O 1
ATOM 1094 N N . ILE B 1 7 ? 10.789 9.25 13.617 1 55.22 7 ILE B N 1
ATOM 1095 C CA . ILE B 1 7 ? 9.414 8.766 13.602 1 55.22 7 ILE B CA 1
ATOM 1096 C C . ILE B 1 7 ? 9.227 7.773 12.461 1 55.22 7 ILE B C 1
ATOM 1098 O O . ILE B 1 7 ? 9.453 8.102 11.297 1 55.22 7 ILE B O 1
ATOM 1102 N N . GLY B 1 8 ? 9.297 6.531 12.797 1 64.69 8 GLY B N 1
ATOM 1103 C CA . GLY B 1 8 ? 8.977 5.473 11.852 1 64.69 8 GLY B CA 1
ATOM 1104 C C . GLY B 1 8 ? 7.609 5.629 11.211 1 64.69 8 GLY B C 1
ATOM 1105 O O . GLY B 1 8 ? 6.656 6.043 11.875 1 64.69 8 GLY B O 1
ATOM 1106 N N . GLY B 1 9 ? 7.566 5.621 9.898 1 77.81 9 GLY B N 1
ATOM 1107 C CA . GLY B 1 9 ? 6.316 5.914 9.219 1 77.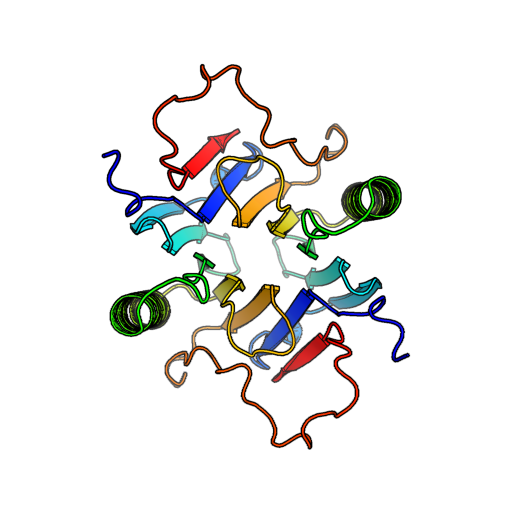81 9 GLY B CA 1
ATOM 1108 C C . GLY B 1 9 ? 5.797 4.742 8.406 1 77.81 9 GLY B C 1
ATOM 1109 O O . GLY B 1 9 ? 4.715 4.82 7.816 1 77.81 9 GLY B O 1
ATOM 1110 N N . VAL B 1 10 ? 6.574 3.611 8.477 1 86.62 10 VAL B N 1
ATOM 1111 C CA . VAL B 1 10 ? 6.148 2.543 7.578 1 86.62 10 VAL B CA 1
ATOM 1112 C C . VAL B 1 10 ? 6.098 1.22 8.336 1 86.62 10 VAL B C 1
ATOM 1114 O O . VAL B 1 10 ? 6.898 0.988 9.25 1 86.62 10 VAL B O 1
ATOM 1117 N N . GLY B 1 11 ? 5.145 0.385 7.988 1 84.31 11 GLY B N 1
ATOM 1118 C CA . GLY B 1 11 ? 5 -0.9 8.656 1 84.31 11 GLY B CA 1
ATOM 1119 C C . GLY B 1 11 ? 4.477 -1.991 7.738 1 84.31 11 GLY B C 1
ATOM 1120 O O . GLY B 1 11 ? 3.754 -1.712 6.781 1 84.31 11 GLY B O 1
ATOM 1121 N N . PHE B 1 12 ? 4.871 -3.262 8.039 1 88.19 12 PHE B N 1
ATOM 1122 C CA . PHE B 1 12 ? 4.297 -4.469 7.457 1 88.19 12 PHE B CA 1
ATOM 1123 C C . PHE B 1 12 ? 3.74 -5.383 8.539 1 88.19 12 PHE B C 1
ATOM 1125 O O . PHE B 1 12 ? 4.406 -5.641 9.547 1 88.19 12 PHE B O 1
ATOM 1132 N N . LEU B 1 13 ? 2.615 -5.723 8.359 1 86.31 13 LEU B N 1
ATOM 1133 C CA . LEU B 1 13 ? 2.004 -6.789 9.141 1 86.31 13 LEU B CA 1
ATOM 1134 C C . LEU B 1 13 ? 1.737 -8.016 8.281 1 86.31 13 LEU B C 1
ATOM 1136 O O . LEU B 1 13 ? 0.861 -7.992 7.41 1 86.31 13 LEU B O 1
ATOM 1140 N N . VAL B 1 14 ? 2.455 -9.094 8.547 1 88.25 14 VAL B N 1
ATOM 1141 C CA . VAL B 1 14 ? 2.365 -10.281 7.703 1 88.25 14 VAL B CA 1
ATOM 1142 C C . VAL B 1 14 ? 1.703 -11.422 8.477 1 88.25 14 VAL B C 1
ATOM 1144 O O . VAL B 1 14 ? 2.254 -11.906 9.469 1 88.25 14 VAL B O 1
ATOM 1147 N N . ASN B 1 15 ? 0.612 -11.812 8.008 1 86.12 15 ASN B N 1
ATOM 1148 C CA . ASN B 1 15 ? -0.073 -12.938 8.633 1 86.12 15 ASN B CA 1
ATOM 1149 C C . ASN B 1 15 ? 0.682 -14.242 8.422 1 86.12 15 ASN B C 1
ATOM 1151 O O . ASN B 1 15 ? 1.325 -1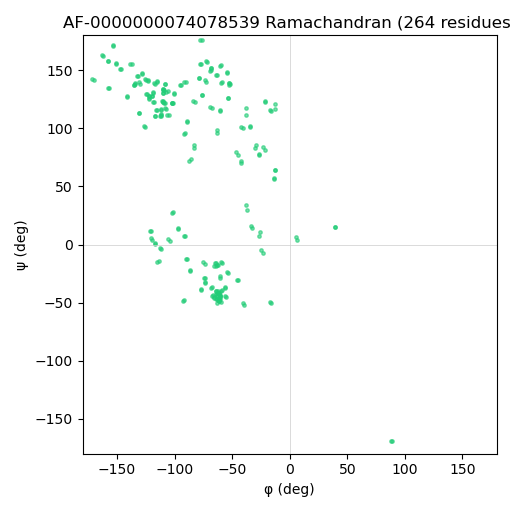4.43 7.387 1 86.12 15 ASN B O 1
ATOM 1155 N N . SER B 1 16 ? 0.559 -15.164 9.305 1 88 16 SER B N 1
ATOM 1156 C CA . SER B 1 16 ? 1.258 -16.438 9.234 1 88 16 SER B CA 1
ATOM 1157 C C . SER B 1 16 ? 0.883 -17.219 7.977 1 88 16 SER B C 1
ATOM 1159 O O . SER B 1 16 ? 1.68 -18.016 7.469 1 88 16 SER B O 1
ATOM 1161 N N . THR B 1 17 ? -0.289 -17.016 7.43 1 86 17 THR B N 1
ATOM 1162 C CA . THR B 1 17 ? -0.784 -17.75 6.262 1 86 17 THR B CA 1
ATOM 1163 C C . THR B 1 17 ? 0.059 -17.422 5.031 1 86 17 THR B C 1
ATOM 1165 O O . THR B 1 17 ? 0.038 -18.172 4.051 1 86 17 THR B O 1
ATOM 1168 N N . VAL B 1 18 ? 0.797 -16.297 5.105 1 88.44 18 VAL B N 1
ATOM 1169 C CA . VAL B 1 18 ? 1.583 -15.953 3.928 1 88.44 18 VAL B CA 1
ATOM 1170 C C . VAL B 1 18 ? 3.062 -15.883 4.297 1 88.44 18 VAL B C 1
ATOM 1172 O O . VAL B 1 18 ? 3.877 -15.367 3.525 1 88.44 18 VAL B O 1
ATOM 1175 N N . HIS B 1 19 ? 3.41 -16.312 5.402 1 90.56 19 HIS B N 1
ATOM 1176 C CA . HIS B 1 19 ? 4.797 -16.281 5.848 1 90.56 19 HIS B CA 1
ATOM 1177 C C . HIS B 1 19 ? 5.699 -17.062 4.906 1 90.56 19 HIS B C 1
ATOM 1179 O O . HIS B 1 19 ? 6.844 -16.672 4.656 1 90.56 19 HIS B O 1
ATOM 1185 N N . HIS B 1 20 ? 5.184 -18.125 4.473 1 89.44 20 HIS B N 1
ATOM 1186 C CA . HIS B 1 20 ? 5.965 -19.031 3.633 1 89.44 20 HIS B CA 1
ATOM 1187 C C . HIS B 1 20 ? 6.316 -18.375 2.303 1 89.44 20 HIS B C 1
ATOM 1189 O O . HIS B 1 20 ? 7.195 -18.859 1.583 1 89.44 20 HIS B O 1
ATOM 1195 N N . LEU B 1 21 ? 5.656 -17.297 1.947 1 89.94 21 LEU B N 1
ATOM 1196 C CA . LEU B 1 21 ? 5.934 -16.594 0.695 1 89.94 21 LEU B CA 1
ATOM 1197 C C . LEU B 1 21 ? 7.008 -15.531 0.891 1 89.94 21 LEU B C 1
ATOM 1199 O O . LEU B 1 21 ? 7.516 -14.969 -0.082 1 89.94 21 LEU B O 1
ATOM 1203 N N . VAL B 1 22 ? 7.312 -15.234 2.182 1 92.88 22 VAL B N 1
ATOM 1204 C CA . VAL B 1 22 ? 8.234 -14.141 2.461 1 92.88 22 VAL B CA 1
ATOM 1205 C C . VAL B 1 22 ? 9.672 -14.625 2.336 1 92.88 22 VAL B C 1
ATOM 1207 O O . VAL B 1 22 ? 10.07 -15.578 3.01 1 92.88 22 VAL B O 1
ATOM 1210 N N . ASP B 1 23 ? 10.406 -14.016 1.512 1 94.69 23 ASP B N 1
ATOM 1211 C CA . ASP B 1 23 ? 11.812 -14.344 1.326 1 94.69 23 ASP B CA 1
ATOM 1212 C C . ASP B 1 23 ? 12.703 -13.5 2.236 1 94.69 23 ASP B C 1
ATOM 1214 O O . ASP B 1 23 ? 13.625 -14.016 2.875 1 94.69 23 ASP B O 1
ATOM 1218 N N . SER B 1 24 ? 12.453 -12.234 2.242 1 94.75 24 SER B N 1
ATOM 1219 C CA . SER B 1 24 ? 13.242 -11.32 3.051 1 94.75 24 SER B CA 1
ATOM 1220 C C . SER B 1 24 ? 12.531 -9.984 3.238 1 94.75 24 SER B C 1
ATOM 1222 O O . SER B 1 24 ? 11.547 -9.703 2.553 1 94.75 24 SER B O 1
ATOM 1224 N N . TYR B 1 25 ? 12.984 -9.227 4.234 1 93.75 25 TYR B N 1
ATOM 1225 C CA . TYR B 1 25 ? 12.453 -7.906 4.547 1 93.75 25 TYR B CA 1
ATOM 1226 C C . TYR B 1 25 ? 13.523 -7.023 5.18 1 93.75 25 TYR B C 1
ATOM 1228 O O . TYR B 1 25 ? 14.5 -7.527 5.746 1 93.75 25 TYR B O 1
ATOM 1236 N N . LYS B 1 26 ? 13.312 -5.75 5.031 1 94.62 26 LYS B N 1
ATOM 1237 C CA . LYS B 1 26 ? 14.281 -4.805 5.578 1 94.62 26 LYS B CA 1
ATOM 1238 C C . LYS B 1 26 ? 13.641 -3.439 5.82 1 94.62 26 LYS B C 1
ATOM 1240 O O . LYS B 1 26 ? 12.891 -2.941 4.977 1 94.62 26 LYS B O 1
ATOM 1245 N N . ILE B 1 27 ? 13.93 -2.893 6.988 1 92.69 27 ILE B N 1
ATOM 1246 C CA . ILE B 1 27 ? 13.68 -1.47 7.199 1 92.69 27 ILE B CA 1
ATOM 1247 C C . ILE B 1 27 ? 14.906 -0.663 6.785 1 92.69 27 ILE B C 1
ATOM 1249 O O . ILE B 1 27 ? 15.922 -0.66 7.484 1 92.69 27 ILE B O 1
ATOM 1253 N N . ILE B 1 28 ? 14.828 -0.016 5.695 1 94 28 ILE B N 1
ATOM 1254 C CA . ILE B 1 28 ? 15.961 0.696 5.109 1 94 28 ILE B CA 1
ATOM 1255 C C . ILE B 1 28 ? 16.188 2.008 5.855 1 94 28 ILE B C 1
ATOM 1257 O O . ILE B 1 28 ? 17.328 2.414 6.078 1 94 28 ILE B O 1
ATOM 1261 N N . SER B 1 29 ? 15.117 2.67 6.246 1 90.12 29 SER B N 1
ATOM 1262 C CA . SER B 1 29 ? 15.047 3.877 7.062 1 90.12 29 SER B CA 1
ATOM 1263 C C . SER B 1 29 ? 13.719 3.963 7.805 1 90.12 29 SER B C 1
ATOM 1265 O O . SER B 1 29 ? 12.797 3.188 7.535 1 90.12 29 SER B O 1
ATOM 1267 N N . PRO B 1 30 ? 13.594 4.859 8.664 1 86.94 30 PRO B N 1
ATOM 1268 C CA . PRO B 1 30 ? 12.312 4.992 9.359 1 86.94 30 PRO B CA 1
ATOM 1269 C C . PRO B 1 30 ? 11.148 5.266 8.406 1 86.94 30 PRO B C 1
ATOM 1271 O O . PRO B 1 30 ? 9.992 5.086 8.781 1 86.94 30 PRO B O 1
ATOM 1274 N N . ARG B 1 31 ? 11.484 5.656 7.18 1 89.06 31 ARG B N 1
ATOM 1275 C CA . ARG B 1 31 ? 10.398 6.059 6.285 1 89.06 31 ARG B CA 1
ATOM 1276 C C . ARG B 1 31 ? 10.375 5.184 5.035 1 89.06 31 ARG B C 1
ATOM 1278 O O . ARG B 1 31 ? 9.578 5.422 4.125 1 89.06 31 ARG B O 1
ATOM 1285 N N . VAL B 1 32 ? 11.219 4.172 5.004 1 92.19 32 VAL B N 1
ATOM 1286 C CA . VAL B 1 32 ? 11.266 3.291 3.842 1 92.19 32 VAL B CA 1
ATOM 1287 C C . VAL B 1 32 ? 11.484 1.848 4.297 1 92.19 32 VAL B C 1
ATOM 1289 O O . VAL B 1 32 ? 12.414 1.562 5.055 1 92.19 32 VAL B O 1
ATOM 1292 N N . ALA B 1 33 ? 10.672 0.979 3.859 1 93.88 33 ALA B N 1
ATOM 1293 C CA . ALA B 1 33 ? 10.812 -0.45 4.125 1 93.88 33 ALA B CA 1
ATOM 1294 C C . ALA B 1 33 ? 10.508 -1.275 2.879 1 93.88 33 ALA B C 1
ATOM 1296 O O . ALA B 1 33 ? 9.82 -0.807 1.97 1 93.88 33 ALA B O 1
ATOM 1297 N N . ILE B 1 34 ? 11.078 -2.492 2.828 1 95.31 34 ILE B N 1
ATOM 1298 C CA . ILE B 1 34 ? 10.875 -3.373 1.684 1 95.31 34 ILE B CA 1
ATOM 1299 C C . ILE B 1 34 ? 10.586 -4.793 2.168 1 95.31 34 ILE B C 1
ATOM 1301 O O . ILE B 1 34 ? 11.195 -5.262 3.133 1 95.31 34 ILE B O 1
ATOM 1305 N N . LEU B 1 35 ? 9.641 -5.434 1.547 1 95.12 35 LEU B N 1
ATOM 1306 C CA . LEU B 1 35 ? 9.289 -6.836 1.748 1 95.12 35 LEU B CA 1
ATOM 1307 C C . LEU B 1 35 ? 9.383 -7.613 0.439 1 95.12 35 LEU B C 1
ATOM 1309 O O . LEU B 1 35 ? 8.82 -7.199 -0.576 1 95.12 35 LEU B O 1
ATOM 1313 N N . ARG B 1 36 ? 10.125 -8.68 0.426 1 94.81 36 ARG B N 1
ATOM 1314 C CA . ARG B 1 36 ? 10.297 -9.516 -0.754 1 94.81 36 ARG B CA 1
ATOM 1315 C C . ARG B 1 36 ? 9.594 -10.859 -0.572 1 94.81 36 ARG B C 1
ATOM 1317 O O . ARG B 1 36 ? 9.75 -11.516 0.462 1 94.81 36 ARG B O 1
ATOM 1324 N N . MET B 1 37 ? 8.891 -11.18 -1.605 1 92.81 37 MET B N 1
ATOM 1325 C CA . MET B 1 37 ? 8.133 -12.43 -1.565 1 92.81 37 MET B CA 1
ATOM 1326 C C . MET B 1 37 ? 8.422 -13.281 -2.797 1 92.81 37 MET B C 1
ATOM 1328 O O . MET B 1 37 ? 8.711 -12.75 -3.871 1 92.81 37 MET B O 1
ATOM 1332 N N . GLY B 1 38 ? 8.391 -14.531 -2.627 1 88.12 38 GLY B N 1
ATOM 1333 C CA . GLY B 1 38 ? 8.555 -15.484 -3.713 1 88.12 38 GLY B CA 1
ATOM 1334 C C . GLY B 1 38 ? 7.281 -16.25 -4.039 1 88.12 38 GLY B C 1
ATOM 1335 O O . GLY B 1 38 ? 6.598 -16.734 -3.143 1 88.12 38 GLY B O 1
ATOM 1336 N N . THR B 1 39 ? 6.926 -16.109 -5.367 1 73.75 39 THR B N 1
ATOM 1337 C CA . THR B 1 39 ? 5.812 -16.953 -5.797 1 73.75 39 THR B CA 1
ATOM 1338 C C . THR B 1 39 ? 6.305 -18.109 -6.656 1 73.75 39 THR B C 1
ATOM 1340 O O . THR B 1 39 ? 7.371 -18.031 -7.266 1 73.75 39 THR B O 1
ATOM 1343 N N . LYS B 1 40 ? 5.906 -19.297 -6.414 1 66.88 40 LYS B N 1
ATOM 1344 C CA . LYS B 1 40 ? 6.352 -20.5 -7.129 1 66.88 40 LYS B CA 1
ATOM 1345 C C . LYS B 1 40 ? 6.477 -20.234 -8.625 1 66.88 40 LYS B C 1
ATOM 1347 O O . LYS B 1 40 ? 7.512 -20.516 -9.234 1 66.88 40 LYS B O 1
ATOM 1352 N N . ASP B 1 41 ? 5.445 -19.641 -9.328 1 61.28 41 ASP B N 1
ATOM 1353 C CA . ASP B 1 41 ? 5.469 -19.609 -10.789 1 61.28 41 ASP B CA 1
ATOM 1354 C C . ASP B 1 41 ? 5.566 -18.172 -11.297 1 61.28 41 ASP B C 1
ATOM 1356 O O . ASP B 1 41 ? 5.879 -17.938 -12.469 1 61.28 41 ASP B O 1
ATOM 1360 N N . GLN B 1 42 ? 5.297 -17.266 -10.391 1 61.34 42 GLN B N 1
ATOM 1361 C CA . GLN B 1 42 ? 5.148 -15.93 -10.961 1 61.34 42 GLN B CA 1
ATOM 1362 C C . GLN B 1 42 ? 6.383 -15.078 -10.695 1 61.34 42 GLN B C 1
ATOM 1364 O O . GLN B 1 42 ? 6.473 -13.938 -11.156 1 61.34 42 GLN B O 1
ATOM 1369 N N . GLY B 1 43 ? 7.352 -15.703 -10.078 1 77.94 43 GLY B N 1
ATOM 1370 C CA . GLY B 1 43 ? 8.562 -14.945 -9.828 1 77.94 43 GLY B CA 1
ATOM 1371 C C . GLY B 1 43 ? 8.547 -14.195 -8.508 1 77.94 43 GLY B C 1
ATOM 1372 O O . GLY B 1 43 ? 7.656 -14.414 -7.684 1 77.94 43 GLY B O 1
ATOM 1373 N N . THR B 1 44 ? 9.516 -13.328 -8.352 1 89.25 44 THR B N 1
ATOM 1374 C CA . THR B 1 44 ? 9.703 -12.609 -7.098 1 89.25 44 THR B CA 1
ATOM 1375 C C . THR B 1 44 ? 8.922 -11.305 -7.102 1 89.25 44 THR B C 1
ATOM 1377 O O . THR B 1 44 ? 8.812 -10.641 -8.133 1 89.25 44 THR B O 1
ATOM 1380 N N . ILE B 1 45 ? 8.32 -10.977 -5.977 1 91.62 45 ILE B N 1
ATOM 1381 C CA . ILE B 1 45 ? 7.582 -9.734 -5.793 1 91.62 45 ILE B CA 1
ATOM 1382 C C . ILE B 1 45 ? 8.211 -8.922 -4.66 1 91.62 45 ILE B C 1
ATOM 1384 O O . ILE B 1 45 ? 8.453 -9.453 -3.572 1 91.62 45 ILE B O 1
ATOM 1388 N N . SER B 1 46 ? 8.516 -7.715 -4.91 1 94.75 46 SER B N 1
ATOM 1389 C CA . SER B 1 46 ? 8.922 -6.805 -3.842 1 94.75 46 SER B CA 1
ATOM 1390 C C . SER B 1 46 ? 7.852 -5.75 -3.584 1 94.75 46 SER B C 1
ATOM 1392 O O . SER B 1 46 ? 7.309 -5.164 -4.523 1 94.75 46 SER B O 1
ATOM 1394 N N . ILE B 1 47 ? 7.523 -5.52 -2.355 1 95.25 47 ILE B N 1
ATOM 1395 C CA . ILE B 1 47 ? 6.672 -4.418 -1.915 1 95.25 47 ILE B CA 1
ATOM 1396 C C . ILE B 1 47 ? 7.516 -3.369 -1.197 1 95.25 47 ILE B C 1
ATOM 1398 O O . ILE B 1 47 ? 8.133 -3.656 -0.171 1 95.25 47 ILE B O 1
ATOM 1402 N N . ILE B 1 48 ? 7.551 -2.203 -1.777 1 94.62 48 ILE B N 1
ATOM 1403 C CA . ILE B 1 48 ? 8.32 -1.103 -1.206 1 94.62 48 ILE B CA 1
ATOM 1404 C C . ILE B 1 48 ? 7.367 -0.055 -0.629 1 94.62 48 ILE B C 1
ATOM 1406 O O . ILE B 1 48 ? 6.512 0.476 -1.343 1 94.62 48 ILE B O 1
ATOM 1410 N N . ASN B 1 49 ? 7.527 0.209 0.675 1 93.12 49 ASN B N 1
ATOM 1411 C CA . ASN B 1 49 ? 6.68 1.12 1.437 1 93.12 49 ASN B CA 1
ATOM 1412 C C . ASN B 1 49 ? 7.43 2.389 1.828 1 93.12 49 ASN B C 1
ATOM 1414 O O . ASN B 1 49 ? 8.477 2.322 2.471 1 93.12 49 ASN B O 1
ATOM 1418 N N . GLY B 1 50 ? 6.871 3.531 1.396 1 90.44 50 GLY B N 1
ATOM 1419 C CA . GLY B 1 50 ? 7.504 4.805 1.705 1 90.44 50 GLY B CA 1
ATOM 1420 C C . GLY B 1 50 ? 6.547 5.82 2.293 1 90.44 50 GLY B C 1
ATOM 1421 O O . GLY B 1 50 ? 5.422 5.969 1.815 1 90.44 50 GLY B O 1
ATOM 1422 N N . TYR B 1 51 ? 7.004 6.535 3.295 1 88.12 51 TYR B N 1
ATOM 1423 C CA . TYR B 1 51 ? 6.25 7.605 3.934 1 88.12 51 TYR B CA 1
ATOM 1424 C C . TYR B 1 51 ? 7.047 8.906 3.939 1 88.12 51 TYR B C 1
ATOM 1426 O O . TYR B 1 51 ? 7.902 9.109 4.801 1 88.12 51 TYR B O 1
ATOM 1434 N N . ALA B 1 52 ? 6.617 9.703 2.986 1 85.56 52 ALA B N 1
ATOM 1435 C CA . ALA B 1 52 ? 7.387 10.93 2.777 1 85.56 52 ALA B CA 1
ATOM 1436 C C . ALA B 1 52 ? 7.23 11.883 3.959 1 85.56 52 ALA B C 1
ATOM 1438 O O . ALA B 1 52 ? 6.195 11.883 4.633 1 85.56 52 ALA B O 1
ATOM 1439 N N . PRO B 1 53 ? 8.32 12.672 4.164 1 82.81 53 PRO B N 1
ATOM 1440 C CA . PRO B 1 53 ? 8.195 13.688 5.211 1 82.81 53 PRO B CA 1
ATOM 1441 C C . PRO B 1 53 ? 7.082 14.688 4.93 1 82.81 53 PRO B C 1
ATOM 1443 O O . PRO B 1 53 ? 6.699 14.891 3.773 1 82.81 53 PRO B O 1
ATOM 1446 N N . THR B 1 54 ? 6.594 15.219 5.984 1 77.31 54 THR B N 1
ATOM 1447 C CA . THR B 1 54 ? 5.527 16.203 5.84 1 77.31 54 THR B CA 1
ATOM 1448 C C . THR B 1 54 ? 6.086 17.547 5.383 1 77.31 54 THR B C 1
ATOM 1450 O O . THR B 1 54 ? 7.301 17.703 5.227 1 77.31 54 THR B O 1
ATOM 1453 N N . SER B 1 55 ? 5.148 18.469 5.141 1 74.88 55 SER B N 1
ATOM 1454 C CA . SER B 1 55 ? 5.543 19.797 4.707 1 74.88 55 SER B CA 1
ATOM 1455 C C . SER B 1 55 ? 6.379 20.5 5.773 1 74.88 55 SER B C 1
ATOM 1457 O O . SER B 1 55 ? 7.094 21.469 5.473 1 74.88 55 SER B O 1
ATOM 1459 N N . ALA B 1 56 ? 6.332 20.031 6.984 1 77.56 56 ALA B N 1
ATOM 1460 C CA . ALA B 1 56 ? 7.09 20.641 8.078 1 77.56 56 ALA B CA 1
ATOM 1461 C C . ALA B 1 56 ? 8.57 20.297 7.977 1 77.56 56 ALA B C 1
ATOM 1463 O O . ALA B 1 56 ? 9.414 20.922 8.617 1 77.56 56 ALA B O 1
ATOM 1464 N N . ALA B 1 57 ? 8.93 19.344 7.211 1 81.44 57 ALA B N 1
ATOM 1465 C CA . ALA B 1 57 ? 10.32 18.922 7.055 1 81.44 57 ALA B CA 1
ATOM 1466 C C . ALA B 1 57 ? 11.078 19.875 6.148 1 81.44 57 ALA B C 1
ATOM 1468 O O . ALA B 1 57 ? 10.484 20.562 5.309 1 81.44 57 ALA B O 1
ATOM 1469 N N . THR B 1 58 ? 12.375 19.891 6.336 1 87.69 58 THR B N 1
ATOM 1470 C CA . THR B 1 58 ? 13.219 20.75 5.5 1 87.69 58 THR B CA 1
ATOM 1471 C C . THR B 1 58 ? 13.328 20.172 4.09 1 87.69 58 THR B C 1
ATOM 1473 O O . THR B 1 58 ? 13.078 18.984 3.871 1 87.69 58 THR B O 1
ATOM 1476 N N . ASP B 1 59 ? 13.641 21 3.168 1 85.94 59 ASP B N 1
ATOM 1477 C CA . ASP B 1 59 ? 13.859 20.562 1.793 1 85.94 59 ASP B CA 1
ATOM 1478 C C . ASP B 1 59 ? 14.938 19.484 1.726 1 85.94 59 ASP B C 1
ATOM 1480 O O . ASP B 1 59 ? 14.852 18.562 0.917 1 85.94 59 ASP B O 1
ATOM 1484 N N . GLU B 1 60 ? 15.906 19.688 2.561 1 90.12 60 GLU B N 1
ATOM 1485 C CA . GLU B 1 60 ? 16.984 18.703 2.588 1 90.12 60 GLU B CA 1
ATOM 1486 C C . GLU B 1 60 ? 16.484 17.344 3.025 1 90.12 60 GLU B C 1
ATOM 1488 O O . GLU B 1 60 ? 16.859 16.312 2.447 1 90.12 60 GLU B O 1
ATOM 1493 N N . GLN B 1 61 ? 15.688 17.297 3.959 1 87.25 61 GLN B N 1
ATOM 1494 C CA . GLN B 1 61 ? 15.109 16.047 4.445 1 87.25 61 GLN B CA 1
ATOM 1495 C C . GLN B 1 61 ? 14.234 15.398 3.381 1 87.25 61 GLN B C 1
ATOM 1497 O O . GLN B 1 61 ? 14.258 14.172 3.215 1 87.25 61 GLN B O 1
ATOM 1502 N N . LYS B 1 62 ? 13.516 16.219 2.715 1 85.06 62 LYS B N 1
ATOM 1503 C CA . LYS B 1 62 ? 12.664 15.703 1.651 1 85.06 62 LYS B CA 1
ATOM 1504 C C . LYS B 1 62 ? 13.492 15.125 0.512 1 85.06 62 LYS B C 1
ATOM 1506 O O . LYS B 1 62 ? 13.195 14.031 0.017 1 85.06 62 LYS B O 1
ATOM 1511 N N . GLU B 1 63 ? 14.461 15.859 0.175 1 88.31 63 GLU B N 1
ATOM 1512 C CA . GLU B 1 63 ? 15.328 15.398 -0.906 1 88.31 63 GLU B CA 1
ATOM 1513 C C . GLU B 1 63 ? 16.016 14.078 -0.541 1 88.31 63 GLU B C 1
ATOM 1515 O O . GLU B 1 63 ? 16.109 13.172 -1.368 1 88.31 63 GLU B O 1
ATOM 1520 N N . GLU B 1 64 ? 16.453 14.031 0.684 1 91.06 64 GLU B N 1
ATOM 1521 C CA . GLU B 1 64 ? 17.109 12.812 1.143 1 91.06 64 GLU B CA 1
ATOM 1522 C C . GLU B 1 64 ? 16.156 11.617 1.1 1 91.06 64 GLU B C 1
ATOM 1524 O O . GLU B 1 64 ? 16.547 10.523 0.704 1 91.06 64 GLU B O 1
ATOM 1529 N N . PHE B 1 65 ? 15.008 11.812 1.439 1 87.88 65 PHE B N 1
ATOM 1530 C CA . PHE B 1 65 ? 14.008 10.75 1.399 1 87.88 65 PHE B CA 1
ATOM 1531 C C . PHE B 1 65 ? 13.789 10.266 -0.029 1 87.88 65 PHE B C 1
ATOM 1533 O O . PHE B 1 65 ? 13.836 9.062 -0.295 1 87.88 65 PHE B O 1
ATOM 1540 N N . TYR B 1 66 ? 13.578 11.164 -0.905 1 88.12 66 TYR B N 1
ATOM 1541 C CA . TYR B 1 66 ? 13.258 10.781 -2.275 1 88.12 66 TYR B CA 1
ATOM 1542 C C . TYR B 1 66 ? 14.453 10.117 -2.949 1 88.12 66 TYR B C 1
ATOM 1544 O O . TYR B 1 66 ? 14.289 9.172 -3.729 1 88.12 66 TYR B O 1
ATOM 1552 N N . LYS B 1 67 ? 15.602 10.609 -2.623 1 90.44 67 LYS B N 1
ATOM 1553 C CA . LYS B 1 67 ? 16.797 9.969 -3.17 1 90.44 67 LYS B CA 1
ATOM 1554 C C . LYS B 1 67 ? 16.906 8.523 -2.686 1 90.44 67 LYS B C 1
ATOM 1556 O O . LYS B 1 67 ? 17.156 7.617 -3.482 1 90.44 67 LYS B O 1
ATOM 1561 N N . LEU B 1 68 ? 16.734 8.352 -1.444 1 91.5 68 LEU B N 1
ATOM 1562 C CA . LEU B 1 68 ? 16.812 7.012 -0.875 1 91.5 68 LEU B CA 1
ATOM 1563 C C . LEU B 1 68 ? 15.719 6.117 -1.432 1 91.5 68 LEU B C 1
ATOM 1565 O O . LEU B 1 68 ? 15.969 4.961 -1.787 1 91.5 68 LEU B O 1
ATOM 1569 N N . PHE B 1 69 ? 14.555 6.656 -1.494 1 90.75 69 PHE B N 1
ATOM 1570 C CA . PHE B 1 69 ? 13.406 5.902 -1.983 1 90.75 69 PHE B CA 1
ATOM 1571 C C . PHE B 1 69 ? 13.617 5.473 -3.43 1 90.75 69 PHE B C 1
ATOM 1573 O O . PHE B 1 69 ? 13.438 4.301 -3.766 1 90.75 69 PHE B O 1
ATOM 1580 N N . GLU B 1 70 ? 14.016 6.387 -4.25 1 88.5 70 GLU B N 1
ATOM 1581 C CA . GLU B 1 70 ? 14.266 6.09 -5.656 1 88.5 70 GLU B CA 1
ATOM 1582 C C . GLU B 1 70 ? 15.367 5.039 -5.816 1 88.5 70 GLU B C 1
ATOM 1584 O O . GLU B 1 70 ? 15.234 4.113 -6.621 1 88.5 70 GLU B O 1
ATOM 1589 N N . ARG B 1 71 ? 16.344 5.223 -5.09 1 92.12 71 ARG B N 1
ATOM 1590 C CA . ARG B 1 71 ? 17.422 4.242 -5.141 1 92.12 71 ARG B CA 1
ATOM 1591 C C . ARG B 1 71 ? 16.922 2.855 -4.742 1 92.12 71 ARG B C 1
ATOM 1593 O O . ARG B 1 71 ? 17.25 1.862 -5.395 1 92.12 71 ARG B O 1
ATOM 1600 N N . THR B 1 72 ? 16.203 2.783 -3.686 1 93.62 72 THR B N 1
ATOM 1601 C CA . THR B 1 72 ? 15.672 1.51 -3.209 1 93.62 72 THR B CA 1
ATOM 1602 C C . THR B 1 72 ? 14.859 0.821 -4.301 1 93.62 72 THR B C 1
ATOM 1604 O O . THR B 1 72 ? 15.031 -0.373 -4.551 1 93.62 72 THR B O 1
ATOM 1607 N N . VAL B 1 73 ? 14.016 1.569 -4.977 1 91.88 73 VAL B N 1
ATOM 1608 C CA . VAL B 1 73 ? 13.172 1.022 -6.035 1 91.88 73 VAL B CA 1
ATOM 1609 C C . VAL B 1 73 ? 14.039 0.573 -7.211 1 91.88 73 VAL B C 1
ATOM 1611 O O . VAL B 1 73 ? 13.836 -0.514 -7.758 1 91.88 73 VAL B O 1
ATOM 1614 N N . ASN B 1 74 ? 14.961 1.359 -7.547 1 90.19 74 ASN B N 1
ATOM 1615 C CA . ASN B 1 74 ? 15.719 1.129 -8.773 1 90.19 74 ASN B CA 1
ATOM 1616 C C . ASN B 1 74 ? 16.703 -0.031 -8.617 1 90.19 74 ASN B C 1
ATOM 1618 O O . ASN B 1 74 ? 16.969 -0.752 -9.578 1 90.19 74 ASN B O 1
ATOM 1622 N N . VAL B 1 75 ? 17.203 -0.295 -7.43 1 92.44 75 VAL B N 1
ATOM 1623 C CA . VAL B 1 75 ? 18.188 -1.355 -7.25 1 92.44 75 VAL B CA 1
ATOM 1624 C C . VAL B 1 75 ? 17.469 -2.691 -7.035 1 92.44 75 VAL B C 1
ATOM 1626 O O . VAL B 1 75 ? 18.094 -3.754 -7.152 1 92.44 75 VAL B O 1
ATOM 1629 N N . GLU B 1 76 ? 16.25 -2.584 -6.613 1 93.06 76 GLU B N 1
ATOM 1630 C CA . GLU B 1 76 ? 15.5 -3.82 -6.398 1 93.06 76 GLU B CA 1
ATOM 1631 C C . GLU B 1 76 ? 15.383 -4.629 -7.688 1 93.06 76 GLU B C 1
ATOM 1633 O O . GLU B 1 76 ? 15.055 -4.082 -8.742 1 93.06 76 GLU B O 1
ATOM 1638 N N . LYS B 1 77 ? 15.531 -6 -7.598 1 89.62 77 LYS B N 1
ATOM 1639 C CA . LYS B 1 77 ? 15.633 -6.836 -8.789 1 89.62 77 LYS B CA 1
ATOM 1640 C C . LYS B 1 77 ? 14.406 -7.73 -8.945 1 89.62 77 LYS B C 1
ATOM 1642 O O . LYS B 1 77 ? 14.258 -8.422 -9.953 1 89.62 77 LYS B O 1
ATOM 1647 N N . SER B 1 78 ? 13.5 -7.734 -8.055 1 90.69 78 SER B N 1
ATOM 1648 C CA . SER B 1 78 ? 12.328 -8.602 -8.133 1 90.69 78 SER B CA 1
ATOM 1649 C C . SER B 1 78 ? 11.594 -8.414 -9.461 1 90.69 78 SER B C 1
ATOM 1651 O O . SER B 1 78 ? 11.586 -7.312 -10.023 1 90.69 78 SER B O 1
ATOM 1653 N N . TYR B 1 79 ? 11 -9.484 -9.93 1 88.38 79 TYR B N 1
ATOM 1654 C CA . TYR B 1 79 ? 10.297 -9.477 -11.211 1 88.38 79 TYR B CA 1
ATOM 1655 C C . TYR B 1 79 ? 9.109 -8.523 -11.172 1 88.38 79 TYR B C 1
ATOM 1657 O O . TYR B 1 79 ? 8.922 -7.723 -12.086 1 88.38 79 TYR B O 1
ATOM 1665 N N . TYR B 1 80 ? 8.328 -8.594 -10.141 1 88.56 80 TYR B N 1
ATOM 1666 C CA . TYR B 1 80 ? 7.219 -7.668 -9.922 1 88.56 80 TYR B CA 1
ATOM 1667 C C . TYR B 1 80 ? 7.527 -6.715 -8.773 1 88.56 80 TYR B C 1
ATOM 1669 O O . TYR B 1 80 ? 8.086 -7.125 -7.75 1 88.56 80 TYR B O 1
ATOM 1677 N N . LYS B 1 81 ? 7.18 -5.457 -8.961 1 91.19 81 LYS B N 1
ATOM 1678 C CA . LYS B 1 81 ? 7.359 -4.457 -7.91 1 91.19 81 LYS B CA 1
ATOM 1679 C C . LYS B 1 81 ? 6.043 -3.752 -7.59 1 91.19 81 LYS B C 1
ATOM 1681 O O . LYS B 1 81 ? 5.309 -3.357 -8.5 1 91.19 81 LYS B O 1
ATOM 1686 N N . VAL B 1 82 ? 5.676 -3.666 -6.367 1 92.38 82 VAL B N 1
ATOM 1687 C CA . VAL B 1 82 ? 4.57 -2.877 -5.836 1 92.38 82 VAL B CA 1
ATOM 1688 C C . VAL B 1 82 ? 5.113 -1.742 -4.969 1 92.38 82 VAL B C 1
ATOM 1690 O O . VAL B 1 82 ? 5.637 -1.979 -3.881 1 92.38 82 VAL B O 1
ATOM 1693 N N . VAL B 1 83 ? 4.984 -0.544 -5.434 1 92.31 83 VAL B N 1
ATOM 1694 C CA . VAL B 1 83 ? 5.465 0.631 -4.715 1 92.31 83 VAL B CA 1
ATOM 1695 C C . VAL B 1 83 ? 4.293 1.347 -4.047 1 92.31 83 VAL B C 1
ATOM 1697 O O . VAL B 1 83 ? 3.324 1.72 -4.715 1 92.31 83 VAL B O 1
ATOM 1700 N N . VAL B 1 84 ? 4.414 1.465 -2.768 1 90.62 84 VAL B N 1
ATOM 1701 C CA . VAL B 1 84 ? 3.369 2.09 -1.966 1 90.62 84 VAL B CA 1
ATOM 1702 C C . VAL B 1 84 ? 3.912 3.35 -1.297 1 90.62 84 VAL B C 1
ATOM 1704 O O . VAL B 1 84 ? 5.023 3.344 -0.757 1 90.62 84 VAL B O 1
ATOM 1707 N N . GLY B 1 85 ? 3.074 4.391 -1.303 1 85.31 85 GLY B N 1
ATOM 1708 C CA . GLY B 1 85 ? 3.609 5.547 -0.6 1 85.31 85 GLY B CA 1
ATOM 1709 C C . GLY B 1 85 ? 2.586 6.648 -0.397 1 85.31 85 GLY B C 1
ATOM 1710 O O . GLY B 1 85 ? 1.656 6.793 -1.193 1 85.31 85 GLY B O 1
ATOM 1711 N N . ASP B 1 86 ? 2.633 7.289 0.746 1 77.94 86 ASP B N 1
ATOM 1712 C CA . ASP B 1 86 ? 2.139 8.648 0.936 1 77.94 86 ASP B CA 1
ATOM 1713 C C . ASP B 1 86 ? 3.248 9.672 0.712 1 77.94 86 ASP B C 1
ATOM 1715 O O . ASP B 1 86 ? 4.062 9.922 1.604 1 77.94 86 ASP B O 1
ATOM 1719 N N . PHE B 1 87 ? 3.324 10.172 -0.436 1 72.06 87 PHE B N 1
ATOM 1720 C CA . PHE B 1 87 ? 4.473 10.977 -0.84 1 72.06 87 PHE B CA 1
ATOM 1721 C C . PHE B 1 87 ? 4.23 12.453 -0.55 1 72.06 87 PHE B C 1
ATOM 1723 O O . PHE B 1 87 ? 5.117 13.281 -0.756 1 72.06 87 PHE B O 1
ATOM 1730 N N . ASN B 1 88 ? 3.109 12.734 0.147 1 63.59 88 ASN B N 1
ATOM 1731 C CA . ASN B 1 88 ? 2.797 14.102 0.559 1 63.59 88 ASN B CA 1
ATOM 1732 C C . ASN B 1 88 ? 3.154 15.109 -0.528 1 63.59 88 ASN B C 1
ATOM 1734 O O . ASN B 1 88 ? 3.557 16.234 -0.228 1 63.59 88 ASN B O 1
ATOM 1738 N N . ALA B 1 89 ? 3.348 14.57 -1.616 1 55.53 89 ALA B N 1
ATOM 1739 C CA . ALA B 1 89 ? 3.66 15.492 -2.707 1 55.53 89 ALA B CA 1
ATOM 1740 C C . ALA B 1 89 ? 2.422 16.266 -3.139 1 55.53 89 ALA B C 1
ATOM 1742 O O . ALA B 1 89 ? 1.299 15.922 -2.768 1 55.53 89 ALA B O 1
ATOM 1743 N N . THR B 1 90 ? 2.59 17.484 -3.414 1 47.62 90 THR B N 1
ATOM 1744 C CA . THR B 1 90 ? 1.514 18.25 -4.023 1 47.62 90 THR B CA 1
ATOM 1745 C C . THR B 1 90 ? 0.666 17.375 -4.938 1 47.62 90 THR B C 1
ATOM 1747 O O . THR B 1 90 ? -0.218 17.875 -5.641 1 47.62 90 THR B O 1
ATOM 1750 N N . VAL B 1 91 ? 0.933 16.125 -4.699 1 50.78 91 VAL B N 1
ATOM 1751 C CA . VAL B 1 91 ? 0.238 15.266 -5.656 1 50.78 91 VAL B CA 1
ATOM 1752 C C . VAL B 1 91 ? -1.228 15.117 -5.254 1 50.78 91 VAL B C 1
ATOM 1754 O O . VAL B 1 91 ? -1.571 15.266 -4.078 1 50.78 91 VAL B O 1
ATOM 1757 N N . VAL B 1 92 ? -2.111 15.062 -6.23 1 55.28 92 VAL B N 1
ATOM 1758 C CA . VAL B 1 92 ? -3.568 14.984 -6.246 1 55.28 92 VAL B CA 1
ATOM 1759 C C . VAL B 1 92 ? -4.035 13.812 -5.387 1 55.28 92 VAL B C 1
ATOM 1761 O O . VAL B 1 92 ? -5.078 13.891 -4.73 1 55.28 92 VAL B O 1
ATOM 1764 N N . VAL B 1 93 ? -3.135 12.82 -5.219 1 62.72 93 VAL B N 1
ATOM 1765 C CA . VAL B 1 93 ? -3.635 11.672 -4.477 1 62.72 93 VAL B CA 1
ATOM 1766 C C . VAL B 1 93 ? -2.645 11.289 -3.377 1 62.72 93 VAL B C 1
ATOM 1768 O O . VAL B 1 93 ? -1.5 10.93 -3.66 1 62.72 93 VAL B O 1
ATOM 1771 N N . PRO B 1 94 ? -2.916 11.406 -2.162 1 70.88 94 PRO B N 1
ATOM 1772 C CA . PRO B 1 94 ? -2.004 11.219 -1.032 1 70.88 94 PRO B CA 1
ATOM 1773 C C . PRO B 1 94 ? -1.418 9.805 -0.979 1 70.88 94 PRO B C 1
ATOM 1775 O O . PRO B 1 94 ? -0.224 9.641 -0.715 1 70.88 94 PRO B O 1
ATOM 1778 N N . LEU B 1 95 ? -2.236 8.852 -1.152 1 78.25 95 LEU B N 1
ATOM 1779 C CA . LEU B 1 95 ? -1.755 7.48 -1.05 1 78.25 95 LEU B CA 1
ATOM 1780 C C . LEU B 1 95 ? -1.876 6.758 -2.389 1 78.25 95 LEU B C 1
ATOM 1782 O O . LEU B 1 95 ? -2.984 6.488 -2.855 1 78.25 95 LEU B O 1
ATOM 1786 N N . VAL B 1 96 ? -0.651 6.402 -2.908 1 78.75 96 VAL B N 1
ATOM 1787 C CA . VAL B 1 96 ? -0.613 5.84 -4.254 1 78.75 96 VAL B CA 1
ATOM 1788 C C . VAL B 1 96 ? 0.095 4.484 -4.23 1 78.75 96 VAL B C 1
ATOM 1790 O O . VAL B 1 96 ? 1.085 4.309 -3.514 1 78.75 96 VAL B O 1
ATOM 1793 N N . ILE B 1 97 ? -0.424 3.584 -5.02 1 86.19 97 ILE B N 1
ATOM 1794 C CA . ILE B 1 97 ? 0.2 2.287 -5.254 1 86.19 97 ILE B CA 1
ATOM 1795 C C . ILE B 1 97 ? 0.557 2.145 -6.734 1 86.19 97 ILE B C 1
ATOM 1797 O O . ILE B 1 97 ? -0.301 2.305 -7.605 1 86.19 97 ILE B O 1
ATOM 1801 N N . LYS B 1 98 ? 1.779 1.923 -6.996 1 85.56 98 LYS B N 1
ATOM 1802 C CA . LYS B 1 98 ? 2.248 1.687 -8.359 1 85.56 98 LYS B CA 1
ATOM 1803 C C . LYS B 1 98 ? 2.674 0.234 -8.547 1 85.56 98 LYS B C 1
ATOM 1805 O O . LYS B 1 98 ? 3.418 -0.313 -7.734 1 85.56 98 LYS B O 1
ATOM 1810 N N . LEU B 1 99 ? 2.191 -0.373 -9.578 1 90.19 99 LEU B N 1
ATOM 1811 C CA . LEU B 1 99 ? 2.523 -1.757 -9.898 1 90.19 99 LEU B CA 1
ATOM 1812 C C . LEU B 1 99 ? 3.215 -1.853 -11.25 1 90.19 99 LEU B C 1
ATOM 1814 O O . LEU B 1 99 ? 2.74 -1.28 -12.234 1 90.19 99 LEU B O 1
ATOM 1818 N N . PHE B 1 100 ? 4.324 -2.551 -11.266 1 84.25 100 PHE B N 1
ATOM 1819 C CA . PHE B 1 100 ? 4.984 -2.742 -12.547 1 84.25 100 PHE B CA 1
ATOM 1820 C C . PHE B 1 100 ? 5.887 -3.969 -12.516 1 84.25 100 PHE B C 1
ATOM 1822 O O . PHE B 1 100 ? 6.137 -4.531 -11.445 1 84.25 100 PHE B O 1
ATOM 1829 N N . GLN B 1 101 ? 6.164 -4.5 -13.664 1 85.31 101 GLN B N 1
ATOM 1830 C CA . GLN B 1 101 ? 7.121 -5.582 -13.844 1 85.31 101 GLN B CA 1
ATOM 1831 C C . GLN B 1 101 ? 8.5 -5.043 -14.211 1 85.31 101 GLN B C 1
ATOM 1833 O O . GLN B 1 101 ? 8.617 -4.109 -15.008 1 85.31 101 GLN B O 1
ATOM 1838 N N . GLN B 1 102 ? 9.469 -5.637 -13.594 1 80.75 102 GLN B N 1
ATOM 1839 C CA . GLN B 1 102 ? 10.836 -5.246 -13.938 1 80.75 102 GLN B CA 1
ATOM 1840 C C . GLN B 1 102 ? 11.195 -5.695 -15.352 1 80.75 102 GLN B C 1
ATOM 1842 O O . GLN B 1 102 ? 11.016 -6.863 -15.703 1 80.75 102 GLN B O 1
ATOM 1847 N N . THR B 1 103 ? 11.469 -4.734 -16.156 1 74.75 103 THR B N 1
ATOM 1848 C CA . THR B 1 103 ? 11.945 -5.062 -17.5 1 74.75 103 THR B CA 1
ATOM 1849 C C . THR B 1 103 ? 13.383 -4.574 -17.688 1 74.75 103 THR B C 1
ATOM 1851 O O . THR B 1 103 ? 13.805 -3.615 -17.047 1 74.75 103 THR B O 1
ATOM 1854 N N . PRO B 1 104 ? 14.125 -5.449 -18.391 1 68.5 104 PRO B N 1
ATOM 1855 C CA . PRO B 1 104 ? 15.492 -4.992 -18.656 1 68.5 104 PRO B CA 1
ATOM 1856 C C . PRO B 1 104 ? 15.547 -3.551 -19.141 1 68.5 104 PRO B C 1
ATOM 1858 O O . PRO B 1 104 ? 16.516 -2.834 -18.859 1 68.5 104 PRO B O 1
ATOM 1861 N N . ALA B 1 105 ? 14.539 -3.111 -19.828 1 63.62 105 ALA B N 1
ATOM 1862 C CA . ALA B 1 105 ? 14.516 -1.789 -20.438 1 63.62 105 ALA B CA 1
ATOM 1863 C C . ALA B 1 105 ? 13.781 -0.783 -19.562 1 63.62 105 ALA B C 1
ATOM 1865 O O . ALA B 1 105 ? 13.523 0.349 -19.984 1 63.62 105 ALA B O 1
ATOM 1866 N N . ALA B 1 106 ? 13.594 -1.202 -18.406 1 60.75 106 ALA B N 1
ATOM 1867 C CA . ALA B 1 106 ? 12.688 -0.338 -17.641 1 60.75 106 ALA B CA 1
ATOM 1868 C C . ALA B 1 106 ? 13.398 0.935 -17.188 1 60.75 106 ALA B C 1
ATOM 1870 O O . ALA B 1 106 ? 14.562 0.892 -16.781 1 60.75 106 ALA B O 1
ATOM 1871 N N . SER B 1 107 ? 12.758 2.066 -17.484 1 61.91 107 SER B N 1
ATOM 1872 C CA . SER B 1 107 ? 13.25 3.35 -17 1 61.91 107 SER B CA 1
ATOM 1873 C C . SER B 1 107 ? 13.203 3.416 -15.477 1 61.91 107 SER B C 1
ATOM 1875 O O . SER B 1 107 ? 12.375 2.76 -14.852 1 61.91 107 SER B O 1
ATOM 1877 N N . PRO B 1 108 ? 14.242 4.148 -15.023 1 63.19 108 PRO B N 1
ATOM 1878 C CA . PRO B 1 108 ? 14.266 4.305 -13.57 1 63.19 108 PRO B CA 1
ATOM 1879 C C . PRO B 1 108 ? 12.953 4.844 -13.008 1 63.19 108 PRO B C 1
ATOM 1881 O O . PRO B 1 108 ? 12.266 5.617 -13.68 1 63.19 108 PRO B O 1
ATOM 1884 N N . PHE B 1 109 ? 12.625 4.242 -11.898 1 65.31 109 PHE B N 1
ATOM 1885 C CA . PHE B 1 109 ? 11.445 4.727 -11.188 1 65.31 109 PHE B CA 1
ATOM 1886 C C . PHE B 1 109 ? 11.625 6.184 -10.773 1 65.31 109 PHE B C 1
ATOM 1888 O O . PHE B 1 109 ? 12.672 6.555 -10.234 1 65.31 109 PHE B O 1
ATOM 1895 N N . VAL B 1 110 ? 10.828 6.977 -11.32 1 57.25 110 VAL B N 1
ATOM 1896 C CA . VAL B 1 110 ? 10.766 8.344 -10.82 1 57.25 110 VAL B CA 1
ATOM 1897 C C . VAL B 1 110 ? 9.477 8.547 -10.023 1 57.25 110 VAL B C 1
ATOM 1899 O O . VAL B 1 110 ? 8.398 8.141 -10.461 1 57.25 110 VAL B O 1
ATOM 1902 N N . PRO B 1 111 ? 9.766 8.703 -8.805 1 52.53 111 PRO B N 1
ATOM 1903 C CA . PRO B 1 111 ? 8.516 8.992 -8.094 1 52.53 111 PRO B CA 1
ATOM 1904 C C . PRO B 1 111 ? 7.617 9.969 -8.852 1 52.53 111 PRO B C 1
ATOM 1906 O O . PRO B 1 111 ? 8.086 10.992 -9.352 1 52.53 111 PRO B O 1
ATOM 1909 N N . VAL B 1 112 ? 7.051 9.445 -9.922 1 40.62 112 VAL B N 1
ATOM 1910 C CA . VAL B 1 112 ? 6.184 10.383 -10.625 1 40.62 112 VAL B CA 1
ATOM 1911 C C . VAL B 1 112 ? 5.754 11.5 -9.68 1 40.62 112 VAL B C 1
ATOM 1913 O O . VAL B 1 112 ? 5.164 11.234 -8.633 1 40.62 112 VAL B O 1
ATOM 1916 N N . ALA B 1 113 ? 6.707 12.406 -9.594 1 36.56 113 ALA B N 1
ATOM 1917 C CA . ALA B 1 113 ? 5.957 13.578 -9.148 1 36.56 113 ALA B CA 1
ATOM 1918 C C . ALA B 1 113 ? 4.5 13.5 -9.594 1 36.56 113 ALA B C 1
ATOM 1920 O O . ALA B 1 113 ? 4.215 13.211 -10.758 1 36.56 113 ALA B O 1
ATOM 1921 N N . CYS B 1 114 ? 3.656 12.727 -8.945 1 34.25 114 CYS B N 1
ATOM 1922 C CA . CYS B 1 114 ? 2.338 13.008 -9.5 1 34.25 114 CYS B CA 1
ATOM 1923 C C . CYS B 1 114 ? 2.359 14.281 -10.344 1 34.25 114 CYS B C 1
ATOM 1925 O O . CYS B 1 114 ? 2.51 15.375 -9.812 1 34.25 114 CYS B O 1
ATOM 1927 N N . GLN B 1 115 ? 3.191 14.266 -11.289 1 30.88 115 GLN B N 1
ATOM 1928 C CA . GLN B 1 115 ? 3.322 15.414 -12.172 1 30.88 115 GLN B CA 1
ATOM 1929 C C . GLN B 1 115 ? 2.068 16.281 -12.141 1 30.88 115 GLN B C 1
ATOM 1931 O O . GLN B 1 115 ? 0.956 15.773 -12 1 30.88 115 GLN B O 1
ATOM 1936 N N . SER B 1 116 ? 2.246 17.484 -11.82 1 30.94 116 SER B N 1
ATOM 1937 C CA . SER B 1 116 ? 1.276 18.531 -12.148 1 30.94 116 SER B CA 1
ATOM 1938 C C . SER B 1 116 ? 0.659 18.297 -13.523 1 30.94 116 SER B C 1
ATOM 1940 O O . SER B 1 116 ? 1.319 18.484 -14.547 1 30.94 116 SER B O 1
ATOM 1942 N N . ALA B 1 117 ? 0.447 17.25 -14.156 1 29.8 117 ALA B N 1
ATOM 1943 C CA . ALA B 1 117 ? -0.226 17.797 -15.336 1 29.8 117 ALA B CA 1
ATOM 1944 C C . ALA B 1 117 ? -0.727 19.203 -15.086 1 29.8 117 ALA B C 1
ATOM 1946 O O . ALA B 1 117 ? -1.118 19.547 -13.961 1 29.8 117 ALA B O 1
ATOM 1947 N N . PRO B 1 118 ? -0.044 20.156 -15.938 1 29.91 118 PRO B N 1
ATOM 1948 C CA . PRO B 1 118 ? -0.675 21.484 -15.859 1 29.91 118 PRO B CA 1
ATOM 1949 C C . PRO B 1 118 ? -2.15 21.406 -15.477 1 29.91 118 PRO B C 1
ATOM 1951 O O . PRO B 1 118 ? -3.012 21.234 -16.344 1 29.91 118 PRO B O 1
ATOM 1954 N N . MET B 1 119 ? -2.666 20.344 -15.078 1 30.3 119 MET B N 1
ATOM 1955 C CA . MET B 1 119 ? -4.051 20.781 -14.922 1 30.3 119 MET B CA 1
ATOM 1956 C C . MET B 1 119 ? -4.113 22.203 -14.383 1 30.3 119 MET B C 1
ATOM 1958 O O . MET B 1 119 ? -3.264 22.609 -13.586 1 30.3 119 MET B O 1
ATOM 1962 N N . ASP B 1 120 ? -4.531 23.109 -15.109 1 30.31 120 ASP B N 1
ATOM 1963 C CA . ASP B 1 120 ? -4.996 24.312 -14.414 1 30.31 120 ASP B CA 1
ATOM 1964 C C . ASP B 1 120 ? -5.156 24.062 -12.922 1 30.31 120 ASP B C 1
ATOM 1966 O O . ASP B 1 120 ? -5.531 22.953 -12.508 1 30.31 120 ASP B O 1
ATOM 1970 N N . PRO B 1 121 ? -4.383 24.766 -12.141 1 32.44 121 PRO B N 1
ATOM 1971 C CA . PRO B 1 121 ? -4.801 24.688 -10.734 1 32.44 121 PRO B CA 1
ATOM 1972 C C . PRO B 1 121 ? -6.188 24.078 -10.562 1 32.44 121 PRO B C 1
ATOM 1974 O O . PRO B 1 121 ? -7.16 24.562 -11.141 1 32.44 121 PRO B O 1
ATOM 1977 N N . PRO B 1 122 ? -6.43 22.812 -10.898 1 32.5 122 PRO B N 1
ATOM 1978 C CA . PRO B 1 122 ? -7.891 22.797 -10.789 1 32.5 122 PRO B CA 1
ATOM 1979 C C . PRO B 1 122 ? -8.406 23.797 -9.75 1 32.5 122 PRO B C 1
ATOM 1981 O O . PRO B 1 122 ? -7.84 23.891 -8.656 1 32.5 122 PRO B O 1
ATOM 1984 N N . ARG B 1 123 ? -8.57 24.891 -10.094 1 33.41 123 ARG B N 1
ATOM 1985 C CA . ARG B 1 123 ? -9.273 25.703 -9.109 1 33.41 123 ARG B CA 1
ATOM 1986 C C . ARG B 1 123 ? -9.961 24.828 -8.07 1 33.41 123 ARG B C 1
ATOM 1988 O O . ARG B 1 123 ? -10.273 25.297 -6.969 1 33.41 123 ARG B O 1
ATOM 1995 N N . SER B 1 124 ? -10.734 23.812 -8.633 1 35.38 124 SER B N 1
ATOM 1996 C CA . SER B 1 124 ? -11.547 23.203 -7.578 1 35.38 124 SER B CA 1
ATOM 1997 C C . SER B 1 124 ? -10.758 22.156 -6.816 1 35.38 124 SER B C 1
ATOM 1999 O O . SER B 1 124 ? -10.07 21.328 -7.418 1 35.38 124 SER B O 1
ATOM 2001 N N . ARG B 1 125 ? -9.891 22.234 -5.738 1 38.28 125 ARG B N 1
ATOM 2002 C CA . ARG B 1 125 ? -9.297 21.594 -4.574 1 38.28 125 ARG B CA 1
ATOM 2003 C C . ARG B 1 125 ? -9.742 20.125 -4.48 1 38.28 125 ARG B C 1
ATOM 2005 O O . ARG B 1 125 ? -9.625 19.516 -3.422 1 38.28 125 ARG B O 1
ATOM 2012 N N . ASP B 1 126 ? -10.453 19.594 -5.461 1 44.19 126 ASP B N 1
ATOM 2013 C CA . ASP B 1 126 ? -11.133 18.344 -5.156 1 44.19 126 ASP B CA 1
ATOM 2014 C C . ASP B 1 126 ? -10.219 17.141 -5.43 1 44.19 126 ASP B C 1
ATOM 2016 O O . ASP B 1 126 ? -9.805 16.922 -6.566 1 44.19 126 ASP B O 1
ATOM 2020 N N . LYS B 1 127 ? -9.25 16.828 -4.738 1 54.5 127 LYS B N 1
ATOM 2021 C CA . LYS B 1 127 ? -8.5 15.578 -4.766 1 54.5 127 LYS B CA 1
ATOM 2022 C C . LYS B 1 127 ? -9.414 14.398 -5.082 1 54.5 127 LYS B C 1
ATOM 2024 O O . LYS B 1 127 ? -10.453 14.219 -4.441 1 54.5 127 LYS B O 1
ATOM 2029 N N . LYS B 1 128 ? -9.32 13.906 -6.527 1 65.31 128 LYS B N 1
ATOM 2030 C CA . LYS B 1 128 ? -10.148 12.742 -6.844 1 65.31 128 LYS B CA 1
ATOM 2031 C C . LYS B 1 128 ? -9.32 11.461 -6.848 1 65.31 128 LYS B C 1
ATOM 2033 O O . LYS B 1 128 ? -8.148 11.477 -7.227 1 65.31 128 LYS B O 1
ATOM 2038 N N . SER B 1 129 ? -9.734 10.453 -6.195 1 72.19 129 SER B N 1
ATOM 2039 C CA . SER B 1 129 ? -9.133 9.133 -6.273 1 72.19 129 SER B CA 1
ATOM 2040 C C . SER B 1 129 ? -9.031 8.656 -7.719 1 72.19 129 SER B C 1
ATOM 2042 O O . SER B 1 129 ? -9.883 8.969 -8.539 1 72.19 129 SER B O 1
ATOM 2044 N N . VAL B 1 130 ? -7.844 8.039 -8.047 1 75.06 130 VAL B N 1
ATOM 2045 C CA . VAL B 1 130 ? -7.598 7.727 -9.453 1 75.06 130 VAL B CA 1
ATOM 2046 C C . VAL B 1 130 ? -7.07 6.301 -9.578 1 75.06 130 VAL B C 1
ATOM 2048 O O . VAL B 1 130 ? -6.336 5.82 -8.711 1 75.06 130 VAL B O 1
ATOM 2051 N N . ILE B 1 131 ? -7.512 5.551 -10.516 1 75.44 131 ILE B N 1
ATOM 2052 C CA . ILE B 1 131 ? -6.898 4.328 -11.023 1 75.44 131 ILE B CA 1
ATOM 2053 C C . ILE B 1 131 ? -6.512 4.516 -12.484 1 75.44 131 ILE B C 1
ATOM 2055 O O . ILE B 1 131 ? -7.367 4.781 -13.336 1 75.44 131 ILE B O 1
ATOM 2059 N N . THR B 1 132 ? -5.266 4.57 -12.703 1 78.81 132 THR B N 1
ATOM 2060 C CA . THR B 1 132 ? -4.801 4.852 -14.062 1 78.81 132 THR B CA 1
ATOM 2061 C C . THR B 1 132 ? -3.887 3.736 -14.555 1 78.81 132 THR B C 1
ATOM 2063 O O . THR B 1 132 ? -3.105 3.174 -13.789 1 78.81 132 THR B O 1
ATOM 2066 N N . PHE B 1 133 ? -4.047 3.418 -15.82 1 80.56 133 PHE B N 1
ATOM 2067 C CA . PHE B 1 133 ? -3.17 2.471 -16.5 1 80.56 133 PHE B CA 1
ATOM 2068 C C . PHE B 1 133 ? -2.146 3.199 -17.359 1 80.56 133 PHE B C 1
ATOM 2070 O O . PHE B 1 133 ? -2.494 4.125 -18.094 1 80.56 133 PHE B O 1
ATOM 2077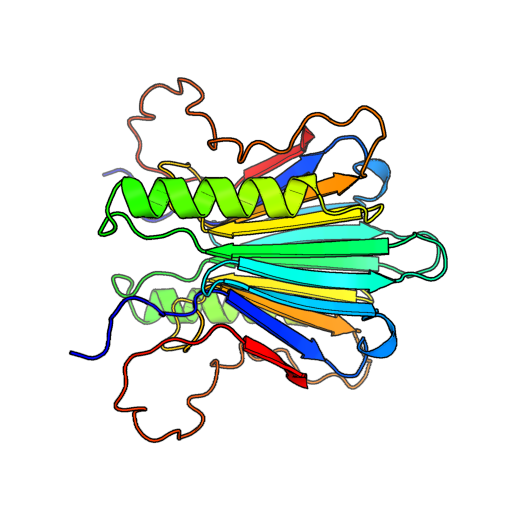 N N . LEU B 1 134 ? -0.915 2.949 -17.062 1 73.12 134 LEU B N 1
ATOM 2078 C CA . LEU B 1 134 ? 0.185 3.623 -17.75 1 73.12 134 LEU B CA 1
ATOM 2079 C C . LEU B 1 134 ? 0.698 2.781 -18.906 1 73.12 134 LEU B C 1
ATOM 2081 O O . LEU B 1 134 ? 0.793 1.557 -18.797 1 73.12 134 LEU B O 1
#

Solvent-accessible surface area (backbone atoms only — not comparable to full-atom values): 14303 Å² total; per-residue (Å²): 125,77,69,82,79,48,46,7,22,18,32,38,40,35,27,60,78,42,48,87,32,52,72,48,72,48,75,80,44,39,32,31,32,38,41,31,30,52,43,97,85,76,43,32,37,30,38,37,35,35,34,46,60,56,89,87,49,54,72,65,58,44,50,51,49,50,52,51,50,35,48,55,60,56,68,55,79,42,41,30,39,38,39,34,30,38,55,65,44,96,29,59,38,40,33,36,35,36,37,37,50,65,45,98,80,54,71,75,63,56,77,61,58,58,61,68,61,80,54,63,70,62,80,69,81,58,18,58,45,45,78,43,79,83,122,80,71,81,78,49,46,7,22,20,32,38,41,34,27,60,78,42,48,86,32,51,72,49,72,47,74,80,45,39,33,30,33,40,40,32,29,51,42,96,86,77,41,32,37,31,41,36,37,35,34,46,60,56,88,86,49,52,70,67,56,45,50,52,48,50,52,52,50,35,48,56,61,55,68,55,76,41,41,30,39,38,41,36,30,36,56,65,44,96,28,60,38,41,33,36,37,36,37,36,49,64,46,98,80,54,71,74,64,57,76,63,59,57,62,67,59,80,53,60,68,62,80,66,80,57,18,57,45,45,77,44,80,83

Sequence (268 aa):
MVDRKNIGGVGFLVNSTVHHLVDSYKIISPRVAILRMGTKDQGTISIINGYAPTSAATDEQKEEFYKLFERTVNVEKSYYKVVVGDFNATVVVPLVIKLFQQTPAASPFVPVACQSAPMDPPRSRDKKSVITFLMVDRKNIGGVGFLVNSTVHHLVDSYKIISPRVAILRMGTKDQGTISIINGYAPTSAATDEQKEEFYKLFERTVNVEKSYYKVVVGDFNATVVVPLVIKLFQQTPAASPFVPVACQSAPMDPPRSRDKKSVITFL

Organism: Heligmosomoides polygyrus (NCBI:txid6339)